Protein AF-0000000066517875 (afdb_homodimer)

Secondary structure (DSSP, 8-state):
---------------HHHHHHHHHHHHHHHHHHHHHHHHHHHHHHHHHSS------HHHHHHHHHHHHHHHHHHHHHHHHHHHHHHHHHHHTS-HHHHHHTPPPPHHHHHHHHHHHHHHHHHHHH---HHHHHHHHHHHHHHHHHHSPP--------/---------------HHHHHHHHHHHHHHHHHHHHHHHHHHHHHHHHHSS------HHHHHHHHHHHHHHHHHHHHHHHHHHHHHHHHHHHTS-HHHHHHTPPPPHHHHHHHHHHHHHHHHHHHH---HHHHHHHHHHHHHHHHHHS----------

Foldseek 3Di:
DPPPPPPPPPPPDPDVLRVLLQVLLVPVVVCCVVVVCVVVVCQVVCPPPVVRSPCPPVNVVCCVVVVVVVVVVLLVVLLVQLVVQLVVVLVPDDPVCNVVVDHDDPVVSLVSSLVSSQSSCSSVRSDDSVRCVVCSVVSSVVSVVPDPDDPPPPPPD/DPPPPPPPPPVPDPDVLRVLLQVLLVPVVPCCVVVVCVVVVCQVVCPPPVVRSPCPPVNVVCCVVVVVVVVVVLLVQLLVQLVVQLVVVLVPDPPVCNVVVDHDDPVVSLVSSLVSSQSSCSSVRSDDSVRCVVCSVVSSVVSVVVDPDDPPPPPPD

pLDDT: mean 73.37, std 23.09, range [28.03, 97.62]

Radius of gyration: 24.76 Å; Cα contacts (8 Å, |Δi|>4): 233; chains: 2; bounding box: 69×92×74 Å

Sequence (314 aa):
CPNTRNYTSVQPQPTQSAQRAEWLMKHRRHVQGRTRSIASGNAKKSNANGTSNLISKEVRQFLKLFTREVCMTFMDEGFAACAMRRERARAEQPQEVQARGVPLPADVLDSLYSQVVTQLLFQILGWTEKEASRVLQTVVRQIKRCFPPSPNLSPQMCPNTRNYTSVQPQPTQSAQRAEWLMKHRRHVQGRTRSIASGNAKKSNANGTSNLISKEVRQFLKLFTREVCMTFMDEGFAACAMRRERARAEQPQEVQARGVPLPADVLDSLYSQVVTQLLFQILGWTEKEASRVLQTVVRQIKRCFPPSPNLSPQM

Structure (mmCIF, N/CA/C/O backbone):
data_AF-0000000066517875-model_v1
#
loop_
_entity.id
_entity.type
_entity.pdbx_description
1 polymer 'Uncharacterized protein'
#
loop_
_atom_site.group_PDB
_atom_site.id
_atom_site.type_symbol
_atom_site.label_atom_id
_atom_site.label_alt_id
_atom_site.label_comp_id
_atom_site.label_asym_id
_atom_site.label_entity_id
_atom_site.label_seq_id
_atom_site.pdbx_PDB_ins_code
_atom_site.Cartn_x
_atom_site.Cartn_y
_atom_site.Cartn_z
_atom_site.occupancy
_atom_site.B_iso_or_equiv
_atom_site.auth_seq_id
_atom_site.auth_comp_id
_atom_site.auth_asym_id
_atom_site.auth_atom_id
_atom_site.pdbx_PDB_model_num
ATOM 1 N N . CYS A 1 1 ? -13.734 -13.391 50.125 1 28.03 1 CYS A N 1
ATOM 2 C CA . CYS A 1 1 ? -12.742 -13.617 49.094 1 28.03 1 CYS A CA 1
ATOM 3 C C . CYS A 1 1 ? -13.195 -13.023 47.781 1 28.03 1 CYS A C 1
ATOM 5 O O . CYS A 1 1 ? -14.25 -13.383 47.25 1 28.03 1 CYS A O 1
ATOM 7 N N . PRO A 1 2 ? -12.914 -11.695 47.5 1 32.44 2 PRO A N 1
ATOM 8 C CA . PRO A 1 2 ? -13.352 -10.93 46.344 1 32.44 2 PRO A CA 1
ATOM 9 C C . PRO A 1 2 ? -12.938 -11.578 45 1 32.44 2 PRO A C 1
ATOM 11 O O . PRO A 1 2 ? -11.891 -12.234 44.938 1 32.44 2 PRO A O 1
ATOM 14 N N . ASN A 1 3 ? -13.891 -12.211 44.281 1 33.62 3 ASN A N 1
ATOM 15 C CA . ASN A 1 3 ? -13.758 -12.742 42.906 1 33.62 3 ASN A CA 1
ATOM 16 C C . ASN A 1 3 ? -13.07 -11.742 42 1 33.62 3 ASN A C 1
ATOM 18 O O . ASN A 1 3 ? -13.625 -10.688 41.688 1 33.62 3 ASN A O 1
ATOM 22 N N . THR A 1 4 ? -11.758 -11.609 42.062 1 33.84 4 THR A N 1
ATOM 23 C CA . THR A 1 4 ? -10.938 -10.883 41.094 1 33.84 4 THR A CA 1
ATOM 24 C C . THR A 1 4 ? -11.289 -11.297 39.688 1 33.84 4 THR A C 1
ATOM 26 O O . THR A 1 4 ? -11 -12.422 39.281 1 33.84 4 THR A O 1
ATOM 29 N N . ARG A 1 5 ? -12.383 -10.766 39.156 1 35.53 5 ARG A N 1
ATOM 30 C CA . ARG A 1 5 ? -12.625 -10.844 37.719 1 35.53 5 ARG A CA 1
ATOM 31 C C . ARG A 1 5 ? -11.336 -10.625 36.938 1 35.53 5 ARG A C 1
ATOM 33 O O . ARG A 1 5 ? -10.703 -9.578 37.062 1 35.53 5 ARG A O 1
ATOM 40 N N . ASN A 1 6 ? -10.539 -11.695 36.75 1 30.31 6 ASN A N 1
ATOM 41 C CA . ASN A 1 6 ? -9.453 -11.664 35.781 1 30.31 6 ASN A CA 1
ATOM 42 C C . ASN A 1 6 ? -9.906 -11.039 34.438 1 30.31 6 ASN A C 1
ATOM 44 O O . ASN A 1 6 ? -10.727 -11.609 33.75 1 30.31 6 ASN A O 1
ATOM 48 N N . TYR A 1 7 ? -10.109 -9.719 34.438 1 31.27 7 TYR A N 1
ATOM 49 C CA . TYR A 1 7 ? -10.203 -9.055 33.125 1 31.27 7 TYR A CA 1
ATOM 50 C C . TYR A 1 7 ? -9.102 -9.539 32.188 1 31.27 7 TYR A C 1
ATOM 52 O O . TYR A 1 7 ? -7.934 -9.18 32.375 1 31.27 7 TYR A O 1
ATOM 60 N N . THR A 1 8 ? -9.109 -10.727 31.828 1 35.03 8 THR A N 1
ATOM 61 C CA . THR A 1 8 ? -8.258 -11.094 30.703 1 35.03 8 THR A CA 1
ATOM 62 C C . THR A 1 8 ? -8.266 -10 29.641 1 35.03 8 THR A C 1
ATOM 64 O O . THR A 1 8 ? -9.32 -9.672 29.078 1 35.03 8 THR A O 1
ATOM 67 N N . SER A 1 9 ? -7.426 -9 29.828 1 32.84 9 SER A N 1
ATOM 68 C CA . SER A 1 9 ? -7.141 -8 28.797 1 32.84 9 SER A CA 1
ATOM 69 C C . SER A 1 9 ? -7.113 -8.625 27.406 1 32.84 9 SER A C 1
ATOM 71 O O . SER A 1 9 ? -6.18 -9.352 27.078 1 32.84 9 SER A O 1
ATOM 73 N N . VAL A 1 10 ? -8.188 -9.008 26.969 1 34.34 10 VAL A N 1
ATOM 74 C CA . VAL A 1 10 ? -8.266 -9.32 25.547 1 34.34 10 VAL A CA 1
ATOM 75 C C . VAL A 1 10 ? -7.402 -8.344 24.75 1 34.34 10 VAL A C 1
ATOM 77 O O . VAL A 1 10 ? -7.672 -7.141 24.734 1 34.34 10 VAL A O 1
ATOM 80 N N . GLN A 1 11 ? -6.074 -8.477 24.812 1 35.72 11 GLN A N 1
ATOM 81 C CA . GLN A 1 11 ? -5.219 -7.703 23.922 1 35.72 11 GLN A CA 1
ATOM 82 C C . GLN A 1 11 ? -5.898 -7.465 22.578 1 35.72 11 GLN A C 1
ATOM 84 O O . GLN A 1 11 ? -6.422 -8.398 21.969 1 35.72 11 GLN A O 1
ATOM 89 N N . PRO A 1 12 ? -6.332 -6.379 22.281 1 38.19 12 PRO A N 1
ATOM 90 C CA . PRO A 1 12 ? -7.004 -6.129 21 1 38.19 12 PRO A CA 1
ATOM 91 C C . PRO A 1 12 ? -6.277 -6.766 19.828 1 38.19 12 PRO A C 1
ATOM 93 O O . PRO A 1 12 ? -5.043 -6.742 19.766 1 38.19 12 PRO A O 1
ATOM 96 N N . GLN A 1 13 ? -6.68 -7.809 19.344 1 41.12 13 GLN A N 1
ATOM 97 C CA . GLN A 1 13 ? -6.184 -8.445 18.125 1 41.12 13 GLN A CA 1
ATOM 98 C C . GLN A 1 13 ? -5.777 -7.398 17.094 1 41.12 13 GLN A C 1
ATOM 100 O O . GLN A 1 13 ? -6.523 -6.449 16.828 1 41.12 13 GLN A O 1
ATOM 105 N N . PRO A 1 14 ? -4.477 -7.273 16.891 1 45.97 14 PRO A N 1
ATOM 106 C CA . PRO A 1 14 ? -4.062 -6.262 15.906 1 45.97 14 PRO A CA 1
ATOM 107 C C . PRO A 1 14 ? -4.949 -6.242 14.664 1 45.97 14 PRO A C 1
ATOM 109 O O . PRO A 1 14 ? -5.441 -7.289 14.234 1 45.97 14 PRO A O 1
ATOM 112 N N . THR A 1 15 ? -5.406 -5.137 14.359 1 52.47 15 THR A N 1
ATOM 113 C CA . THR A 1 15 ? -6.211 -4.93 13.156 1 52.47 15 THR A CA 1
ATOM 114 C C . THR A 1 15 ? -5.5 -5.484 11.93 1 52.47 15 THR A C 1
ATOM 116 O O . THR A 1 15 ? -4.273 -5.641 11.93 1 52.47 15 THR A O 1
ATOM 119 N N . GLN A 1 16 ? -6.164 -6.176 11.008 1 57.97 16 GLN A N 1
ATOM 120 C CA . GLN A 1 16 ? -5.609 -6.789 9.805 1 57.97 16 GLN A CA 1
ATOM 121 C C . GLN A 1 16 ? -4.547 -5.895 9.172 1 57.97 16 GLN A C 1
ATOM 123 O O . GLN A 1 16 ? -3.52 -6.383 8.695 1 57.97 16 GLN A O 1
ATOM 128 N N . SER A 1 17 ? -4.879 -4.555 9.133 1 64.31 17 SER A N 1
ATOM 129 C CA . SER A 1 17 ? -3.855 -3.633 8.656 1 64.31 17 SER A CA 1
ATOM 130 C C . SER A 1 17 ? -2.59 -3.725 9.5 1 64.31 17 SER A C 1
ATOM 132 O O . SER A 1 17 ? -1.478 -3.678 8.969 1 64.31 17 SER A O 1
ATOM 134 N N . ALA A 1 18 ? -2.926 -4 10.727 1 68.94 18 ALA A N 1
ATOM 135 C CA . ALA A 1 18 ? -1.774 -4.109 11.617 1 68.94 18 ALA A CA 1
ATOM 136 C C . ALA A 1 18 ? -1.034 -5.426 11.398 1 68.94 18 ALA A C 1
ATOM 138 O O . ALA A 1 18 ? 0.197 -5.469 11.438 1 68.94 18 ALA A O 1
ATOM 139 N N . GLN A 1 19 ? -1.866 -6.426 11.047 1 76.69 19 GLN A N 1
ATOM 140 C CA . GLN A 1 19 ? -1.252 -7.727 10.797 1 76.69 19 GLN A CA 1
ATOM 141 C C . GLN A 1 19 ? -0.422 -7.707 9.516 1 76.69 19 GLN A C 1
ATOM 143 O O . GLN A 1 19 ? 0.7 -8.219 9.492 1 76.69 19 GLN A O 1
ATOM 148 N N . ARG A 1 20 ? -1.034 -7.098 8.492 1 80 20 ARG A N 1
ATOM 149 C CA . ARG A 1 20 ? -0.277 -6.973 7.25 1 80 20 ARG A CA 1
ATOM 150 C C . ARG A 1 20 ? 0.989 -6.152 7.461 1 80 20 ARG A C 1
ATOM 152 O O . ARG A 1 20 ? 2.061 -6.512 6.969 1 80 20 ARG A O 1
ATOM 159 N N . ALA A 1 21 ? 0.816 -5.164 8.195 1 81 21 ALA A N 1
ATOM 160 C CA . ALA A 1 21 ? 1.958 -4.285 8.422 1 81 21 ALA A CA 1
ATOM 161 C C . ALA A 1 21 ? 3.055 -5 9.211 1 81 21 ALA A C 1
ATOM 163 O O . ALA A 1 21 ? 4.242 -4.852 8.906 1 81 21 ALA A O 1
ATOM 164 N N . GLU A 1 22 ? 2.662 -5.793 10.109 1 81.69 22 GLU A N 1
ATOM 165 C CA . GLU A 1 22 ? 3.631 -6.559 10.891 1 81.69 22 GLU A CA 1
ATOM 166 C C . GLU A 1 22 ? 4.32 -7.613 10.031 1 81.69 22 GLU A C 1
ATOM 168 O O . GLU A 1 22 ? 5.527 -7.836 10.156 1 81.69 22 GLU A O 1
ATOM 173 N N . TRP A 1 23 ? 3.5 -8.242 9.312 1 84.25 23 TRP A N 1
ATOM 174 C CA . TRP A 1 23 ? 4.09 -9.203 8.383 1 84.25 23 TRP A CA 1
ATOM 175 C C . TRP A 1 23 ? 5.098 -8.523 7.465 1 84.25 23 TRP A C 1
ATOM 177 O O . TRP A 1 23 ? 6.203 -9.039 7.254 1 84.25 23 TRP A O 1
ATOM 187 N N . LEU A 1 24 ? 4.703 -7.422 6.895 1 84.12 24 LEU A N 1
ATOM 188 C CA . LEU A 1 24 ? 5.594 -6.672 6.012 1 84.12 24 LEU A CA 1
ATOM 189 C C . LEU A 1 24 ? 6.891 -6.312 6.727 1 84.12 24 LEU A C 1
ATOM 191 O O . LEU A 1 24 ? 7.977 -6.469 6.168 1 84.12 24 LEU A O 1
ATOM 195 N N . MET A 1 25 ? 6.719 -5.824 7.867 1 82.75 25 MET A N 1
ATOM 196 C CA . MET A 1 25 ? 7.891 -5.41 8.641 1 82.75 25 MET A CA 1
ATOM 197 C C . MET A 1 25 ? 8.867 -6.57 8.805 1 82.75 25 MET A C 1
ATOM 199 O O . MET A 1 25 ? 10.078 -6.387 8.672 1 82.75 25 MET A O 1
ATOM 203 N N . LYS A 1 26 ? 8.398 -7.754 8.922 1 82.56 26 LYS A N 1
ATOM 204 C CA . LYS A 1 26 ? 9.219 -8.93 9.188 1 82.56 26 LYS A CA 1
ATOM 205 C C . LYS A 1 26 ? 9.773 -9.516 7.898 1 82.56 26 LYS A C 1
ATOM 207 O O . LYS A 1 26 ? 10.859 -10.102 7.895 1 82.56 26 LYS A O 1
ATOM 212 N N . HIS A 1 27 ? 9.125 -9.305 6.754 1 80.75 27 HIS A N 1
ATOM 213 C CA . HIS A 1 27 ? 9.477 -10.078 5.57 1 80.75 27 HIS A CA 1
ATOM 214 C C . HIS A 1 27 ? 10.031 -9.188 4.465 1 80.75 27 HIS A C 1
ATOM 216 O O . HIS A 1 27 ? 10.617 -9.672 3.5 1 80.75 27 HIS A O 1
ATOM 222 N N . ARG A 1 28 ? 9.688 -7.918 4.477 1 70.38 28 ARG A N 1
ATOM 223 C CA . ARG A 1 28 ? 10.109 -7.043 3.387 1 70.38 28 ARG A CA 1
ATOM 224 C C . ARG A 1 28 ? 11.617 -7.117 3.178 1 70.38 28 ARG A C 1
ATOM 226 O O . ARG A 1 28 ? 12.102 -7.004 2.049 1 70.38 28 ARG A O 1
ATOM 233 N N . ARG A 1 29 ? 12.391 -7.145 4.242 1 61.59 29 ARG A N 1
ATOM 234 C CA . ARG A 1 29 ? 13.844 -7.074 4.141 1 61.59 29 ARG A CA 1
ATOM 235 C C . ARG A 1 29 ? 14.422 -8.398 3.656 1 61.59 29 ARG A C 1
ATOM 237 O O . ARG A 1 29 ? 15.5 -8.43 3.051 1 61.59 29 ARG A O 1
ATOM 244 N N . HIS A 1 30 ? 13.742 -9.312 3.922 1 53.34 30 HIS A N 1
ATOM 245 C CA . HIS A 1 30 ? 14.266 -10.625 3.543 1 53.34 30 HIS A CA 1
ATOM 246 C C . HIS A 1 30 ? 14.125 -10.859 2.045 1 53.34 30 HIS A C 1
ATOM 248 O O . HIS A 1 30 ? 15.008 -11.453 1.418 1 53.34 30 HIS A O 1
ATOM 254 N N . VAL A 1 31 ? 13.102 -10.422 1.582 1 48.91 31 VAL A N 1
ATOM 255 C CA . VAL A 1 31 ? 12.727 -10.695 0.197 1 48.91 31 VAL A CA 1
ATOM 256 C C . VAL A 1 31 ? 13.539 -9.805 -0.74 1 48.91 31 VAL A C 1
ATOM 258 O O . VAL A 1 31 ? 13.695 -10.117 -1.921 1 48.91 31 VAL A O 1
ATOM 261 N N . GLN A 1 32 ? 14 -8.547 -0.312 1 48.94 32 GLN A N 1
ATOM 262 C CA . GLN A 1 32 ? 14.914 -7.777 -1.151 1 48.94 32 GLN A CA 1
ATOM 263 C C . GLN A 1 32 ? 15.891 -8.688 -1.881 1 48.94 32 GLN A C 1
ATOM 265 O O . GLN A 1 32 ? 16.25 -8.43 -3.031 1 48.94 32 GLN A O 1
ATOM 270 N N . GLY A 1 33 ? 16.219 -9.672 -1.269 1 44.62 33 GLY A N 1
ATOM 271 C CA . GLY A 1 33 ? 17.156 -10.602 -1.87 1 44.62 33 GLY A CA 1
ATOM 272 C C . GLY A 1 33 ? 16.578 -11.359 -3.051 1 44.62 33 GLY A C 1
ATOM 273 O O . GLY A 1 33 ? 17.266 -11.578 -4.055 1 44.62 33 GLY A O 1
ATOM 274 N N . ARG A 1 34 ? 15.414 -11.656 -2.904 1 44 34 ARG A N 1
ATOM 275 C CA . ARG A 1 34 ? 14.875 -12.477 -3.982 1 44 34 ARG A CA 1
ATOM 276 C C . ARG A 1 34 ? 14.523 -11.625 -5.199 1 44 34 ARG A C 1
ATOM 278 O O . ARG A 1 34 ? 14.797 -12.008 -6.336 1 44 34 ARG A O 1
ATOM 285 N N . THR A 1 35 ? 13.867 -10.492 -4.895 1 44.44 35 THR A N 1
ATOM 286 C CA . THR A 1 35 ? 13.555 -9.562 -5.973 1 44.44 35 THR A CA 1
ATOM 287 C C . THR A 1 35 ? 14.836 -9.047 -6.633 1 44.44 35 THR A C 1
ATOM 289 O O . THR A 1 35 ? 14.883 -8.859 -7.848 1 44.44 35 THR A O 1
ATOM 292 N N . ARG A 1 36 ? 15.789 -8.781 -5.754 1 47.44 36 ARG A N 1
ATOM 293 C CA . ARG A 1 36 ? 17.078 -8.469 -6.355 1 47.44 36 ARG A CA 1
ATOM 294 C C . ARG A 1 36 ? 17.547 -9.586 -7.285 1 47.44 36 ARG A C 1
ATOM 296 O O . ARG A 1 36 ? 18.141 -9.32 -8.328 1 47.44 36 ARG A O 1
ATOM 303 N N . SER A 1 37 ? 17.219 -10.68 -6.801 1 43.97 37 SER A N 1
ATOM 304 C CA . SER A 1 37 ? 17.594 -11.812 -7.645 1 43.97 37 SER A CA 1
ATOM 305 C C . SER A 1 37 ? 16.781 -11.844 -8.93 1 43.97 37 SER A C 1
ATOM 307 O O . SER A 1 37 ? 17.281 -12.219 -9.984 1 43.97 37 SER A O 1
ATOM 309 N N . ILE A 1 38 ? 15.578 -11.516 -8.789 1 43.19 38 ILE A N 1
ATOM 310 C CA . ILE A 1 38 ? 14.766 -11.453 -10 1 43.19 38 ILE A CA 1
ATOM 311 C C . ILE A 1 38 ? 15.258 -10.312 -10.891 1 43.19 38 ILE A C 1
ATOM 313 O O . ILE A 1 38 ? 15.367 -10.477 -12.109 1 43.19 38 ILE A O 1
ATOM 317 N N . ALA A 1 39 ? 15.531 -9.227 -10.156 1 44.5 39 ALA A N 1
ATOM 318 C CA . ALA A 1 39 ? 16.109 -8.109 -10.898 1 44.5 39 ALA A CA 1
ATOM 319 C C . ALA A 1 39 ? 17.5 -8.469 -11.43 1 44.5 39 ALA A C 1
ATOM 321 O O . ALA A 1 39 ? 17.859 -8.094 -12.547 1 44.5 39 ALA A O 1
ATOM 322 N N . SER A 1 40 ? 18.266 -9.078 -10.523 1 45.28 40 SER A N 1
ATOM 323 C CA . SER A 1 40 ? 19.609 -9.461 -10.945 1 45.28 40 SER A CA 1
ATOM 324 C C . SER A 1 40 ? 19.562 -10.633 -11.914 1 45.28 40 SER A C 1
ATOM 326 O O . SER A 1 40 ? 20.391 -10.734 -12.82 1 45.28 40 SER A O 1
ATOM 328 N N . GLY A 1 41 ? 18.828 -11.625 -11.562 1 42.31 41 GLY A N 1
ATOM 329 C CA . GLY A 1 41 ? 18.734 -12.727 -12.508 1 42.31 41 GLY A CA 1
ATOM 330 C C . GLY A 1 41 ? 18.266 -12.289 -13.883 1 42.31 41 GLY A C 1
ATOM 331 O O . GLY A 1 41 ? 18.688 -12.844 -14.898 1 42.31 41 GLY A O 1
ATOM 332 N N . ASN A 1 42 ? 17.406 -11.359 -13.82 1 41.41 42 ASN A N 1
ATOM 333 C CA . ASN A 1 42 ? 17.078 -10.758 -15.109 1 41.41 42 ASN A CA 1
ATOM 334 C C . ASN A 1 42 ? 18.266 -9.984 -15.68 1 41.41 42 ASN A C 1
ATOM 336 O O . ASN A 1 42 ? 18.422 -9.898 -16.906 1 41.41 42 ASN A O 1
ATOM 340 N N . ALA A 1 43 ? 19 -9.523 -14.688 1 42.41 43 ALA A N 1
ATOM 341 C CA . ALA A 1 43 ? 20.219 -8.867 -15.18 1 42.41 43 ALA A CA 1
ATOM 342 C C . ALA A 1 43 ? 21.219 -9.891 -15.703 1 42.41 43 ALA A C 1
ATOM 344 O O . ALA A 1 43 ? 21.906 -9.641 -16.703 1 42.41 43 ALA A O 1
ATOM 345 N N . LYS A 1 44 ? 21.516 -10.867 -15 1 44.38 44 LYS A N 1
ATOM 346 C CA . LYS A 1 44 ? 22.562 -11.797 -15.43 1 44.38 44 LYS A CA 1
ATOM 347 C C . LYS A 1 44 ? 22.156 -12.539 -16.688 1 44.38 44 LYS A C 1
ATOM 349 O O . LYS A 1 44 ? 23 -12.906 -17.516 1 44.38 44 LYS A O 1
ATOM 354 N N . LYS A 1 45 ? 21 -12.984 -16.75 1 43.41 45 LYS A N 1
ATOM 355 C CA . LYS A 1 45 ? 20.703 -13.602 -18.047 1 43.41 45 LYS A CA 1
ATOM 356 C C . LYS A 1 45 ? 20.812 -12.578 -19.172 1 43.41 45 LYS A C 1
ATOM 358 O O . LYS A 1 45 ? 20.797 -12.945 -20.359 1 43.41 45 LYS A O 1
ATOM 363 N N . SER A 1 46 ? 20.859 -11.336 -18.688 1 38.03 46 SER A N 1
ATOM 364 C CA . SER A 1 46 ? 21.141 -10.344 -19.719 1 38.03 46 SER A CA 1
ATOM 365 C C . SER A 1 46 ? 22.594 -10.391 -20.141 1 38.03 46 SER A C 1
ATOM 367 O O . SER A 1 46 ? 22.938 -9.977 -21.25 1 38.03 46 SER A O 1
ATOM 369 N N . ASN A 1 47 ? 23.5 -10.609 -19.297 1 37.06 47 ASN A N 1
ATOM 370 C CA . ASN A 1 47 ? 24.859 -10.547 -19.828 1 37.06 47 ASN A CA 1
ATOM 371 C C . ASN A 1 47 ? 25.156 -11.711 -20.766 1 37.06 47 ASN A C 1
ATOM 373 O O . ASN A 1 47 ? 26.141 -11.688 -21.5 1 37.06 47 ASN A O 1
ATOM 377 N N . ALA A 1 48 ? 25.109 -12.992 -20.516 1 38.34 48 ALA A N 1
ATOM 378 C CA . ALA A 1 48 ? 25.641 -13.93 -21.484 1 38.34 48 ALA A CA 1
ATOM 379 C C . ALA A 1 48 ? 25.047 -13.688 -22.875 1 38.34 48 ALA A C 1
ATOM 381 O O . ALA A 1 48 ? 25.766 -13.703 -23.875 1 38.34 48 ALA A O 1
ATOM 382 N N . ASN A 1 49 ? 23.969 -14.25 -23.406 1 36.44 49 ASN A N 1
ATOM 383 C CA . ASN A 1 49 ? 23.531 -13.734 -24.688 1 36.44 49 ASN A CA 1
ATOM 384 C C . ASN A 1 49 ? 23.156 -12.258 -24.609 1 36.44 49 ASN A C 1
ATOM 386 O O . ASN A 1 49 ? 22.734 -11.781 -23.547 1 36.44 49 ASN A O 1
ATOM 390 N N . GLY A 1 50 ? 23.828 -11.234 -25.141 1 37 50 GLY A N 1
ATOM 391 C CA . GLY A 1 50 ? 23.656 -9.812 -25.391 1 37 50 GLY A CA 1
ATOM 392 C C . GLY A 1 50 ? 22.297 -9.289 -24.969 1 37 50 GLY A C 1
ATOM 393 O O . GLY A 1 50 ? 21.922 -8.164 -25.281 1 37 50 GLY A O 1
ATOM 394 N N . THR A 1 51 ? 21.234 -10.094 -25 1 36.62 51 THR A N 1
ATOM 395 C CA . THR A 1 51 ? 19.891 -9.586 -24.75 1 36.62 51 THR A CA 1
ATOM 396 C C . THR A 1 51 ? 19.781 -9.039 -23.328 1 36.62 51 THR A C 1
ATOM 398 O O . THR A 1 51 ? 19.844 -9.805 -22.359 1 36.62 51 THR A O 1
ATOM 401 N N . SER A 1 52 ? 20.688 -8.117 -22.781 1 41.28 52 SER A N 1
ATOM 402 C CA . SER A 1 52 ? 20.469 -7.238 -21.641 1 41.28 52 SER A CA 1
ATOM 403 C C . SER A 1 52 ? 19.031 -7.336 -21.141 1 41.28 52 SER A C 1
ATOM 405 O O . SER A 1 52 ? 18.078 -7.191 -21.922 1 41.28 52 SER A O 1
ATOM 407 N N . ASN A 1 53 ? 18.688 -8.266 -20.359 1 45.28 53 ASN A N 1
ATOM 408 C CA . ASN A 1 53 ? 17.375 -8.633 -19.828 1 45.28 53 ASN A CA 1
ATOM 409 C C . ASN A 1 53 ? 16.5 -7.41 -19.609 1 45.28 53 ASN A C 1
ATOM 411 O O . ASN A 1 53 ? 16.531 -6.793 -18.547 1 45.28 53 ASN A O 1
ATOM 415 N N . LEU A 1 54 ? 16.469 -6.453 -20.547 1 55.5 54 LEU A N 1
ATOM 416 C CA . LEU A 1 54 ? 15.555 -5.34 -20.766 1 55.5 54 LEU A CA 1
ATOM 417 C C . LEU A 1 54 ? 14.188 -5.625 -20.156 1 55.5 54 LEU A C 1
ATOM 419 O O . LEU A 1 54 ? 13.578 -6.66 -20.438 1 55.5 54 LEU A O 1
ATOM 423 N N . ILE A 1 55 ? 14.078 -5.125 -18.828 1 69.75 55 ILE A N 1
ATOM 424 C CA . ILE A 1 55 ? 12.703 -5.148 -18.328 1 69.75 55 ILE A CA 1
ATOM 425 C C . ILE A 1 55 ? 11.734 -5.043 -19.5 1 69.75 55 ILE A C 1
ATOM 427 O O . ILE A 1 55 ? 11.828 -4.117 -20.312 1 69.75 55 ILE A O 1
ATOM 431 N N . SER A 1 56 ? 11.141 -6.184 -19.75 1 82.31 56 SER A N 1
ATOM 432 C CA . SER A 1 56 ? 10.195 -6.199 -20.859 1 82.31 56 SER A CA 1
ATOM 433 C C . SER A 1 56 ? 9.336 -4.938 -20.875 1 82.31 56 SER A C 1
ATOM 435 O O . SER A 1 56 ? 9.242 -4.238 -19.859 1 82.31 56 SER A O 1
ATOM 437 N N . LYS A 1 57 ? 8.945 -4.562 -22 1 86.38 57 LYS A N 1
ATOM 438 C CA . LYS A 1 57 ? 8.055 -3.416 -22.156 1 86.38 57 LYS A CA 1
ATOM 439 C C . LYS A 1 57 ? 6.844 -3.539 -21.234 1 86.38 57 LYS A C 1
ATOM 441 O O . LYS A 1 57 ? 6.391 -2.545 -20.656 1 86.38 57 LYS A O 1
ATOM 446 N N . GLU A 1 58 ? 6.383 -4.785 -21.062 1 87.5 58 GLU A N 1
ATOM 447 C CA . GLU A 1 58 ? 5.207 -5.035 -20.234 1 87.5 58 GLU A CA 1
ATOM 448 C C . GLU A 1 58 ? 5.504 -4.742 -18.766 1 87.5 58 GLU A C 1
ATOM 450 O O . GLU A 1 58 ? 4.672 -4.16 -18.062 1 87.5 58 GLU A O 1
ATOM 455 N N . VAL A 1 59 ? 6.68 -5.09 -18.375 1 88.06 59 VAL A N 1
ATOM 456 C CA . VAL A 1 59 ? 7.062 -4.871 -16.984 1 88.06 59 VAL A CA 1
ATOM 457 C C . VAL A 1 59 ? 7.289 -3.383 -16.75 1 88.06 59 VAL A C 1
ATOM 459 O O . VAL A 1 59 ? 6.891 -2.852 -15.703 1 88.06 59 VAL A O 1
ATOM 462 N N . ARG A 1 60 ? 7.84 -2.732 -17.688 1 87.62 60 ARG A N 1
ATOM 463 C CA . ARG A 1 60 ? 8.047 -1.293 -17.578 1 87.62 60 ARG A CA 1
ATOM 464 C C . ARG A 1 60 ? 6.715 -0.555 -17.484 1 87.62 60 ARG A C 1
ATOM 466 O O . ARG A 1 60 ? 6.562 0.378 -16.703 1 87.62 60 ARG A O 1
ATOM 473 N N . GLN A 1 61 ? 5.793 -0.969 -18.281 1 88.81 61 GLN A N 1
ATOM 474 C CA . GLN A 1 61 ? 4.465 -0.364 -18.266 1 88.81 61 GLN A CA 1
ATOM 475 C C . GLN A 1 61 ? 3.76 -0.61 -16.938 1 88.81 61 GLN A C 1
ATOM 477 O O . GLN A 1 61 ? 3.115 0.29 -16.391 1 88.81 61 GLN A O 1
ATOM 482 N N . PHE A 1 62 ? 3.924 -1.729 -16.484 1 90.38 62 PHE A N 1
ATOM 483 C CA . PHE 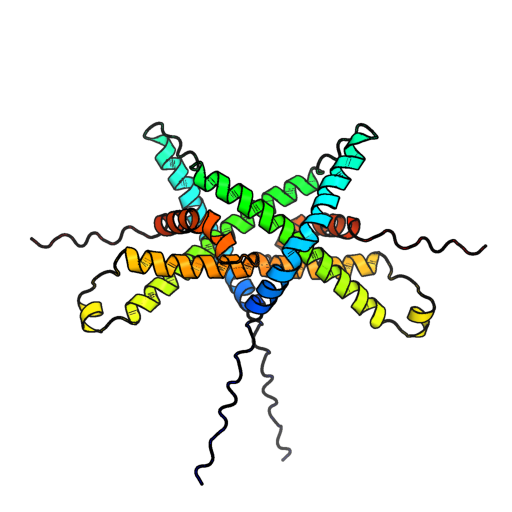A 1 62 ? 3.361 -2.037 -15.172 1 90.38 62 PHE A CA 1
ATOM 484 C C . PHE A 1 62 ? 3.967 -1.146 -14.094 1 90.38 62 PHE A C 1
ATOM 486 O O . PHE A 1 62 ? 3.244 -0.536 -13.305 1 90.38 62 PHE A O 1
ATOM 493 N N . LEU A 1 63 ? 5.262 -1.097 -14.07 1 88.44 63 LEU A N 1
ATOM 494 C CA . LEU A 1 63 ? 5.945 -0.309 -13.047 1 88.44 63 LEU A CA 1
ATOM 495 C C . LEU A 1 63 ? 5.508 1.151 -13.109 1 88.44 63 LEU A C 1
ATOM 497 O O . LEU A 1 63 ? 5.25 1.77 -12.07 1 88.44 63 LEU A O 1
ATOM 501 N N . LYS A 1 64 ? 5.383 1.667 -14.234 1 88 64 LYS A N 1
ATOM 502 C CA . LYS A 1 64 ? 4.965 3.055 -14.422 1 88 64 LYS A CA 1
ATOM 503 C C . LYS A 1 64 ? 3.555 3.279 -13.883 1 88 64 LYS A C 1
ATOM 505 O O . LYS A 1 64 ? 3.318 4.211 -13.109 1 88 64 LYS A O 1
ATOM 510 N N . LEU A 1 65 ? 2.648 2.455 -14.266 1 89.19 65 LEU A N 1
ATOM 511 C CA . LEU A 1 65 ? 1.253 2.572 -13.859 1 89.19 65 LEU A CA 1
ATOM 512 C C . LEU A 1 65 ? 1.104 2.359 -12.359 1 89.19 65 LEU A C 1
ATOM 514 O O . LEU A 1 65 ? 0.461 3.16 -11.68 1 89.19 65 LEU A O 1
ATOM 518 N N . PHE A 1 66 ? 1.713 1.325 -11.953 1 90.31 66 PHE A N 1
ATOM 519 C CA . PHE A 1 66 ? 1.603 0.923 -10.555 1 90.31 66 PHE A CA 1
ATOM 520 C C . PHE A 1 66 ? 2.188 1.989 -9.641 1 90.31 66 PHE A C 1
ATOM 522 O O . PHE A 1 66 ? 1.541 2.41 -8.672 1 90.31 66 PHE A O 1
ATOM 529 N N . THR A 1 67 ? 3.354 2.467 -9.969 1 88.69 67 THR A N 1
ATOM 530 C CA . THR A 1 67 ? 4.016 3.434 -9.102 1 88.69 67 THR A CA 1
ATOM 531 C C . THR A 1 67 ? 3.27 4.766 -9.102 1 88.69 67 THR A C 1
ATOM 533 O O . THR A 1 67 ? 3.143 5.414 -8.062 1 88.69 67 THR A O 1
ATOM 536 N N . ARG A 1 68 ? 2.811 5.125 -10.211 1 86.69 68 ARG A N 1
ATOM 537 C CA . ARG A 1 68 ? 2.016 6.348 -10.289 1 86.69 68 ARG A CA 1
ATOM 538 C C . ARG A 1 68 ? 0.774 6.246 -9.406 1 86.69 68 ARG A C 1
ATOM 540 O O . ARG A 1 68 ? 0.483 7.16 -8.625 1 86.69 68 ARG A O 1
ATOM 547 N N . GLU A 1 69 ? 0.096 5.148 -9.555 1 90.12 69 GLU A N 1
ATOM 548 C CA . GLU A 1 69 ? -1.137 4.949 -8.797 1 90.12 69 GLU A CA 1
ATOM 549 C C . GLU A 1 69 ? -0.858 4.879 -7.297 1 90.12 69 GLU A C 1
ATOM 551 O O . GLU A 1 69 ? -1.616 5.422 -6.492 1 90.12 69 GLU A O 1
ATOM 556 N N . VAL A 1 70 ? 0.212 4.23 -6.938 1 91.25 70 VAL A N 1
ATOM 557 C CA . VAL A 1 70 ? 0.523 4.07 -5.52 1 91.25 70 VAL A CA 1
ATOM 558 C C . VAL A 1 70 ? 0.881 5.43 -4.918 1 91.25 70 VAL A C 1
ATOM 560 O O . VAL A 1 70 ? 0.471 5.742 -3.797 1 91.25 70 VAL A O 1
ATOM 563 N N . CYS A 1 71 ? 1.663 6.203 -5.645 1 88.75 71 CYS A N 1
ATOM 564 C CA . CYS A 1 71 ? 2.041 7.523 -5.148 1 88.75 71 CYS A CA 1
ATOM 565 C C . CYS A 1 71 ? 0.813 8.406 -4.961 1 88.75 71 CYS A C 1
ATOM 567 O O . CYS A 1 71 ? 0.672 9.07 -3.934 1 88.75 71 CYS A O 1
ATOM 569 N N . MET A 1 72 ? -0.037 8.336 -5.895 1 87.06 72 MET A N 1
ATOM 570 C CA . MET A 1 72 ? -1.247 9.148 -5.824 1 87.06 72 MET A CA 1
ATOM 571 C C . MET A 1 72 ? -2.141 8.703 -4.672 1 87.06 72 MET A C 1
ATOM 573 O O . MET A 1 72 ? -2.637 9.531 -3.91 1 87.06 72 MET A O 1
ATOM 577 N N . THR A 1 73 ? -2.316 7.465 -4.586 1 89.5 73 THR A N 1
ATOM 578 C CA . THR A 1 73 ? -3.145 6.906 -3.523 1 89.5 73 THR A CA 1
ATOM 579 C C . THR A 1 73 ? -2.562 7.242 -2.154 1 89.5 73 THR A C 1
ATOM 581 O O . THR A 1 73 ? -3.299 7.605 -1.233 1 89.5 73 THR A O 1
ATOM 584 N N . PHE A 1 74 ? -1.281 7.117 -2.006 1 91.38 74 PHE A N 1
ATOM 585 C CA . PHE A 1 74 ? -0.605 7.41 -0.748 1 91.38 74 PHE A CA 1
ATOM 586 C C . PHE A 1 74 ? -0.829 8.859 -0.34 1 91.38 74 PHE A C 1
ATOM 588 O O . PHE A 1 74 ? -1.152 9.148 0.815 1 91.38 74 PHE A O 1
ATOM 595 N N . MET A 1 75 ? -0.648 9.727 -1.269 1 89.19 75 MET A N 1
ATOM 596 C CA . MET A 1 75 ? -0.8 11.148 -0.967 1 89.19 75 MET A CA 1
ATOM 597 C C . MET A 1 75 ? -2.25 11.484 -0.632 1 89.19 75 MET A C 1
ATOM 599 O O . MET A 1 75 ? -2.518 12.242 0.297 1 89.19 75 MET A O 1
ATOM 603 N N . ASP A 1 76 ? -3.154 10.891 -1.338 1 87.44 76 ASP A N 1
ATOM 604 C CA . ASP A 1 76 ? -4.574 11.117 -1.081 1 87.44 76 ASP A CA 1
ATOM 605 C C . ASP A 1 76 ? -4.969 10.609 0.305 1 87.44 76 ASP A C 1
ATOM 607 O O . ASP A 1 76 ? -5.68 11.297 1.042 1 87.44 76 ASP A O 1
ATOM 611 N N . GLU A 1 77 ? -4.52 9.484 0.548 1 90.62 77 GLU A N 1
ATOM 612 C CA . GLU A 1 77 ? -4.805 8.898 1.855 1 90.62 77 GLU A CA 1
ATOM 613 C C . GLU A 1 77 ? -4.16 9.711 2.975 1 90.62 77 GLU A C 1
ATOM 615 O O . GLU A 1 77 ? -4.773 9.938 4.02 1 90.62 77 GLU A O 1
ATOM 620 N N . GLY A 1 78 ? -2.885 10.039 2.732 1 91.5 78 GLY A N 1
ATOM 621 C CA . GLY A 1 78 ? -2.201 10.875 3.707 1 91.5 78 GLY A CA 1
ATOM 622 C C . GLY A 1 78 ? -2.918 12.18 3.984 1 91.5 78 GLY A C 1
ATOM 623 O O . GLY A 1 78 ? -3.086 12.57 5.141 1 91.5 78 GLY A O 1
ATOM 624 N N . PHE A 1 79 ? -3.357 12.781 2.957 1 90.31 79 PHE A N 1
ATOM 625 C CA . PHE A 1 79 ? -4.07 14.047 3.092 1 90.31 79 PHE A CA 1
ATOM 626 C C . PHE A 1 79 ? -5.367 13.852 3.871 1 90.31 79 PHE A C 1
ATOM 628 O O . PHE A 1 79 ? -5.648 14.602 4.809 1 90.31 79 PHE A O 1
ATOM 635 N N . ALA A 1 80 ? -6.133 12.953 3.488 1 89.69 80 ALA A N 1
ATOM 636 C CA . ALA A 1 80 ? -7.418 12.703 4.133 1 89.69 80 ALA A CA 1
ATOM 637 C C . ALA A 1 80 ? -7.238 12.367 5.609 1 89.69 80 ALA A C 1
ATOM 639 O O . ALA A 1 80 ? -7.973 12.867 6.461 1 89.69 80 ALA A O 1
ATOM 640 N N . ALA A 1 81 ? -6.312 11.547 5.848 1 92.19 81 ALA A N 1
ATOM 641 C CA . ALA A 1 81 ? -6.074 11.125 7.223 1 92.19 81 ALA A CA 1
ATOM 642 C C . ALA A 1 81 ? -5.598 12.297 8.078 1 92.19 81 ALA A C 1
ATOM 644 O O . ALA A 1 81 ? -6.008 12.43 9.234 1 92.19 81 ALA A O 1
ATOM 645 N N . CYS A 1 82 ? -4.68 13.039 7.531 1 94 82 CYS A N 1
ATOM 646 C CA . CYS A 1 82 ? -4.207 14.219 8.258 1 94 82 CYS A CA 1
ATOM 647 C C . CYS A 1 82 ? -5.344 15.203 8.5 1 94 82 CYS A C 1
ATOM 649 O O . CYS A 1 82 ? -5.449 15.781 9.578 1 94 82 CYS A O 1
ATOM 651 N N . ALA A 1 83 ? -6.172 15.398 7.535 1 91.31 83 ALA A N 1
ATOM 652 C CA . ALA A 1 83 ? -7.32 16.281 7.68 1 91.31 83 ALA A CA 1
ATOM 653 C C . ALA A 1 83 ? -8.25 15.805 8.789 1 91.31 83 ALA A C 1
ATOM 655 O O . ALA A 1 83 ? -8.703 16.609 9.617 1 91.31 83 ALA A O 1
ATOM 656 N N . MET A 1 84 ? -8.539 14.609 8.75 1 91.75 84 MET A N 1
ATOM 657 C CA . MET A 1 84 ? -9.406 14.031 9.773 1 91.75 84 MET A CA 1
ATOM 658 C C . MET A 1 84 ? -8.797 14.188 11.164 1 91.75 84 MET A C 1
ATOM 660 O O . MET A 1 84 ? -9.5 14.5 12.125 1 91.75 84 MET A O 1
ATOM 664 N N . ARG A 1 85 ? -7.543 13.938 11.188 1 94.06 85 ARG A N 1
ATOM 665 C CA . ARG A 1 85 ? -6.859 14.062 12.477 1 94.06 85 ARG A CA 1
ATOM 666 C C . ARG A 1 85 ? -6.879 15.5 12.969 1 94.06 85 ARG A C 1
ATOM 668 O O . ARG A 1 85 ? -7.031 15.75 14.172 1 94.06 85 ARG A O 1
ATOM 675 N N . ARG A 1 86 ? -6.629 16.375 12.102 1 92.19 86 ARG A N 1
ATOM 676 C CA . ARG A 1 86 ? -6.688 17.797 12.43 1 92.19 86 ARG A CA 1
ATOM 677 C C . ARG A 1 86 ? -8.062 18.172 12.969 1 92.19 86 ARG A C 1
ATOM 679 O O . ARG A 1 86 ? -8.164 18.859 13.984 1 92.19 86 ARG A O 1
ATOM 686 N N . GLU A 1 87 ? -9.078 17.719 12.344 1 90.31 87 GLU A N 1
ATOM 687 C CA . GLU A 1 87 ? -10.438 18.031 12.766 1 90.31 87 GLU A CA 1
ATOM 688 C C . GLU A 1 87 ? -10.75 17.406 14.125 1 90.31 87 GLU A C 1
ATOM 690 O O . GLU A 1 87 ? -11.414 18.031 14.953 1 90.31 87 GLU A O 1
ATOM 695 N N . ARG A 1 88 ? -10.328 16.266 14.281 1 92.56 88 ARG A N 1
ATOM 696 C CA . ARG A 1 88 ? -10.523 15.625 15.578 1 92.56 88 ARG A CA 1
ATOM 697 C C . ARG A 1 88 ? -9.812 16.391 16.688 1 92.56 88 ARG A C 1
ATOM 699 O O . ARG A 1 88 ? -10.352 16.547 17.781 1 92.56 88 ARG A O 1
ATOM 706 N N . ALA A 1 89 ? -8.617 16.812 16.422 1 92.44 89 ALA A N 1
ATOM 707 C CA . ALA A 1 89 ? -7.848 17.594 17.391 1 92.44 89 ALA A CA 1
ATOM 708 C C . ALA A 1 89 ? -8.555 18.906 17.734 1 92.44 89 ALA A C 1
ATOM 710 O O . ALA A 1 89 ? -8.547 19.344 18.891 1 92.44 89 ALA A O 1
ATOM 711 N N . ARG A 1 90 ? -9.148 19.5 16.766 1 90.38 90 ARG A N 1
ATOM 712 C CA . ARG A 1 90 ? -9.906 20.719 17 1 90.38 90 ARG A CA 1
ATOM 713 C C . ARG A 1 90 ? -11.125 20.469 17.875 1 90.38 90 ARG A C 1
ATOM 715 O O . ARG A 1 90 ? -11.438 21.25 18.766 1 90.38 90 ARG A O 1
ATOM 722 N N . ALA A 1 91 ? -11.789 19.406 17.578 1 90.38 91 ALA A N 1
ATOM 723 C CA . ALA A 1 91 ? -13 19.047 18.312 1 90.38 91 ALA A CA 1
ATOM 724 C C . ALA A 1 91 ? -12.695 18.719 19.766 1 90.38 91 ALA A C 1
ATOM 726 O O . ALA A 1 91 ? -13.57 18.797 20.625 1 90.38 91 ALA A O 1
ATOM 727 N N . GLU A 1 92 ? -11.469 18.297 19.969 1 90.56 92 GLU A N 1
ATOM 728 C CA . GLU A 1 92 ? -11.055 17.906 21.312 1 90.56 92 GLU A CA 1
ATOM 729 C C . GLU A 1 92 ? -10.641 19.109 22.141 1 90.56 92 GLU A C 1
ATOM 731 O O . GLU A 1 92 ? -10.445 19 23.359 1 90.56 92 GLU A O 1
ATOM 736 N N . GLN A 1 93 ? -10.57 20.281 21.5 1 89.62 93 GLN A N 1
ATOM 737 C CA . GLN A 1 93 ? -10.211 21.5 22.219 1 89.62 93 GLN A CA 1
ATOM 738 C C . GLN A 1 93 ? -11.359 21.969 23.125 1 89.62 93 GLN A C 1
ATOM 740 O O . GLN A 1 93 ? -12.523 21.656 22.859 1 89.62 93 GLN A O 1
ATOM 745 N N . PRO A 1 94 ? -10.977 22.672 24.203 1 89.38 94 PRO A N 1
ATOM 746 C CA . PRO A 1 94 ? -12.039 23.266 25.031 1 89.38 94 PRO A CA 1
ATOM 747 C C . PRO A 1 94 ? -13 24.125 24.219 1 89.38 94 PRO A C 1
ATOM 749 O O . PRO A 1 94 ? -12.602 24.75 23.234 1 89.38 94 PRO A O 1
ATOM 752 N N . GLN A 1 95 ? -14.266 24.172 24.672 1 88.5 95 GLN A N 1
ATOM 753 C CA . GLN A 1 95 ? -15.328 24.875 23.953 1 88.5 95 GLN A CA 1
ATOM 754 C C . GLN A 1 95 ? -14.977 26.344 23.766 1 88.5 95 GLN A C 1
ATOM 756 O O . GLN A 1 95 ? -15.281 26.922 22.719 1 88.5 95 GLN A O 1
ATOM 761 N N . GLU A 1 96 ? -14.359 26.906 24.703 1 88.5 96 GLU A N 1
ATOM 762 C CA . GLU A 1 96 ? -13.977 28.312 24.625 1 88.5 96 GLU A CA 1
ATOM 763 C C . GLU A 1 96 ? -13.016 28.547 23.484 1 88.5 96 GLU A C 1
ATOM 765 O O . GLU A 1 96 ? -13.125 29.562 22.766 1 88.5 96 GLU A O 1
ATOM 770 N N . VAL A 1 97 ? -12.141 27.656 23.328 1 86.44 97 VAL A N 1
ATOM 771 C CA . VAL A 1 97 ? -11.133 27.766 22.281 1 86.44 97 VAL A CA 1
ATOM 772 C C . VAL A 1 97 ? -11.781 27.547 20.906 1 86.44 97 VAL A C 1
ATOM 774 O O . VAL A 1 97 ? -11.492 28.266 19.953 1 86.44 97 VAL A O 1
ATOM 777 N N . GLN A 1 98 ? -12.656 26.578 20.891 1 85.19 98 GLN A N 1
ATOM 778 C CA . GLN A 1 98 ? -13.375 26.297 19.656 1 85.19 98 GLN A CA 1
ATOM 779 C C . GLN A 1 98 ? -14.188 27.5 19.188 1 85.19 98 GLN A C 1
ATOM 781 O O . GLN A 1 98 ? -14.195 27.828 18 1 85.19 98 GLN A O 1
ATOM 786 N N . ALA A 1 99 ? -14.797 28.125 20.172 1 84.38 99 ALA A N 1
ATOM 787 C CA . ALA A 1 99 ? -15.68 29.25 19.875 1 84.38 99 ALA A CA 1
ATOM 788 C C . ALA A 1 99 ? -14.891 30.438 19.328 1 84.38 99 ALA A C 1
ATOM 790 O O . ALA A 1 99 ? -15.383 31.172 18.469 1 84.38 99 ALA A O 1
ATOM 791 N N . ARG A 1 100 ? -13.68 30.594 19.828 1 85.44 100 ARG A N 1
ATOM 792 C CA . ARG A 1 100 ? -12.836 31.703 19.406 1 85.44 100 ARG A CA 1
ATOM 793 C C . ARG A 1 100 ? -12.219 31.438 18.031 1 85.44 100 ARG A C 1
ATOM 795 O O . ARG A 1 100 ? -11.734 32.344 17.375 1 85.44 100 ARG A O 1
ATOM 802 N N . GLY A 1 101 ? -12.25 30.125 17.625 1 80.75 101 GLY A N 1
ATOM 803 C CA . GLY A 1 101 ? -11.742 29.75 16.312 1 80.75 101 GLY A CA 1
ATOM 804 C C . GLY A 1 101 ? -10.234 29.812 16.219 1 80.75 101 GLY A C 1
ATOM 805 O O . GLY A 1 101 ? -9.688 30.172 15.164 1 80.75 101 GLY A O 1
ATOM 806 N N . VAL A 1 102 ? -9.555 29.719 17.344 1 79.31 102 VAL A N 1
ATOM 807 C CA . VAL A 1 102 ? -8.094 29.75 17.344 1 79.31 102 VAL A CA 1
ATOM 808 C C . VAL A 1 102 ? -7.543 28.531 16.609 1 79.31 102 VAL A C 1
ATOM 810 O O . VAL A 1 102 ? -7.914 27.391 16.922 1 79.31 102 VAL A O 1
ATOM 813 N N . PRO A 1 103 ? -6.805 28.812 15.688 1 84.75 103 PRO A N 1
ATOM 814 C CA . PRO A 1 103 ? -6.238 27.672 14.953 1 84.75 103 PRO A CA 1
ATOM 815 C C . PRO A 1 103 ? -5.242 26.875 15.781 1 84.75 103 PRO A C 1
ATOM 817 O O . PRO A 1 103 ? -4.629 27.406 16.703 1 84.75 103 PRO A O 1
ATOM 820 N N . LEU A 1 104 ? -5.133 25.578 15.469 1 90.25 104 LEU A N 1
ATOM 821 C CA . LEU A 1 104 ? -4.094 24.766 16.094 1 90.25 104 LEU A CA 1
ATOM 822 C C . LEU A 1 104 ? -2.705 25.266 15.703 1 90.25 104 LEU A C 1
ATOM 824 O O . LEU A 1 104 ? -2.465 25.609 14.547 1 90.25 104 LEU A O 1
ATOM 828 N N . PRO A 1 105 ? -1.828 25.391 16.719 1 90.31 105 PRO A N 1
ATOM 829 C CA . PRO A 1 105 ? -0.461 25.828 16.391 1 90.31 105 PRO A CA 1
ATOM 830 C C . PRO A 1 105 ? 0.219 24.906 15.375 1 90.31 105 PRO A C 1
ATOM 832 O O . PRO A 1 105 ? -0.077 23.719 15.312 1 90.31 105 PRO A O 1
ATOM 835 N N . ALA A 1 106 ? 1.179 25.469 14.641 1 89.81 106 ALA A N 1
ATOM 836 C CA . ALA A 1 106 ? 1.858 24.75 13.57 1 89.81 106 ALA A CA 1
ATOM 837 C C . ALA A 1 106 ? 2.631 23.562 14.117 1 89.81 106 ALA A C 1
ATOM 839 O O . ALA A 1 106 ? 2.664 22.5 13.484 1 89.81 106 ALA A O 1
ATOM 840 N N . ASP A 1 107 ? 3.258 23.781 15.242 1 91.69 107 ASP A N 1
ATOM 841 C CA . ASP A 1 107 ? 4.066 22.703 15.82 1 91.69 107 ASP A CA 1
ATOM 842 C C . ASP A 1 107 ? 3.199 21.516 16.219 1 91.69 107 ASP A C 1
ATOM 844 O O . ASP A 1 107 ? 3.623 20.359 16.078 1 91.69 107 ASP A O 1
ATOM 848 N N . VAL A 1 108 ? 1.981 21.781 16.688 1 92.81 108 VAL A N 1
ATOM 849 C CA . VAL A 1 108 ? 1.042 20.719 17.047 1 92.81 108 VAL A CA 1
ATOM 850 C C . VAL A 1 108 ? 0.578 19.984 15.789 1 92.81 108 VAL A C 1
ATOM 852 O O . VAL A 1 108 ? 0.578 18.75 15.742 1 92.81 108 VAL A O 1
ATOM 855 N N . LEU A 1 109 ? 0.253 20.703 14.805 1 93.88 109 LEU A N 1
ATOM 856 C CA . LEU A 1 109 ? -0.195 20.109 13.547 1 93.88 109 LEU A CA 1
ATOM 857 C C . LEU A 1 109 ? 0.905 19.25 12.93 1 93.88 109 LEU A C 1
ATOM 859 O O . LEU A 1 109 ? 0.64 18.156 12.438 1 93.88 109 LEU A O 1
ATOM 863 N N . ASP A 1 110 ? 2.127 19.734 12.984 1 95.19 110 ASP A N 1
ATOM 864 C CA . ASP A 1 110 ? 3.252 19 12.422 1 95.19 110 ASP A CA 1
ATOM 865 C C . ASP A 1 110 ? 3.422 17.641 13.125 1 95.19 110 ASP A C 1
ATOM 867 O O . ASP A 1 110 ? 3.691 16.641 12.477 1 95.19 110 ASP A O 1
ATOM 871 N N . SER A 1 111 ? 3.289 17.703 14.398 1 96.12 111 SER A N 1
ATOM 872 C CA . SER A 1 111 ? 3.398 16.469 15.172 1 96.12 111 SER A CA 1
ATOM 873 C C . SER A 1 111 ? 2.285 15.5 14.812 1 96.12 111 SER A C 1
ATOM 875 O O . SER A 1 111 ? 2.531 14.305 14.633 1 96.12 111 SER A O 1
ATOM 877 N N . LEU A 1 112 ? 1.074 15.977 14.688 1 96.31 112 LEU A N 1
ATOM 878 C CA . LEU A 1 112 ? -0.071 15.148 14.336 1 96.31 112 LEU A CA 1
ATOM 879 C C . LEU A 1 112 ? 0.104 14.539 12.953 1 96.31 112 LEU A C 1
ATOM 881 O O . LEU A 1 112 ? -0.105 13.336 12.766 1 96.31 112 LEU A O 1
ATOM 885 N N . TYR A 1 113 ? 0.496 15.344 12.047 1 96.94 113 TYR A N 1
ATOM 886 C CA . TYR A 1 113 ? 0.678 14.875 10.68 1 96.94 113 TYR A CA 1
ATOM 887 C C . TYR A 1 113 ? 1.796 13.844 10.602 1 96.94 113 TYR A C 1
ATOM 889 O O . TYR A 1 113 ? 1.678 12.844 9.883 1 96.94 113 TYR A O 1
ATOM 897 N N . SER A 1 114 ? 2.842 14.086 11.305 1 97.62 114 SER A N 1
ATOM 898 C CA . SER A 1 114 ? 3.955 13.141 11.336 1 97.62 114 SER A CA 1
ATOM 899 C C . SER A 1 114 ? 3.51 11.773 11.844 1 97.62 114 SER A C 1
ATOM 901 O O . SER A 1 114 ? 3.926 10.742 11.305 1 97.62 114 SER A O 1
ATOM 903 N N . GLN A 1 115 ? 2.705 11.781 12.812 1 96.62 115 GLN A N 1
ATOM 904 C CA . GLN A 1 115 ? 2.186 10.531 13.359 1 96.62 115 GLN A CA 1
ATOM 905 C C . GLN A 1 115 ? 1.331 9.797 12.328 1 96.62 115 GLN A C 1
ATOM 907 O O . GLN A 1 115 ? 1.467 8.586 12.156 1 96.62 115 GLN A O 1
ATOM 912 N N . VAL A 1 116 ? 0.507 10.5 11.727 1 96.06 116 VAL A N 1
ATOM 913 C CA . VAL A 1 116 ? -0.388 9.922 10.727 1 96.06 116 VAL A CA 1
ATOM 914 C C . VAL A 1 116 ? 0.43 9.312 9.594 1 96.06 116 VAL A C 1
ATOM 916 O O . VAL A 1 116 ? 0.198 8.164 9.203 1 96.06 116 VAL A O 1
ATOM 919 N N . VAL A 1 117 ? 1.373 10.086 9.109 1 96.38 117 VAL A N 1
ATOM 920 C CA . VAL A 1 117 ? 2.174 9.648 7.969 1 96.38 117 VAL A CA 1
ATOM 921 C C . VAL A 1 117 ? 3.016 8.438 8.359 1 96.38 117 VAL A C 1
ATOM 923 O O . VAL A 1 117 ? 3.145 7.484 7.59 1 96.38 117 VAL A O 1
ATOM 926 N N . THR A 1 118 ? 3.572 8.477 9.555 1 96.12 118 THR A N 1
ATOM 927 C CA . THR A 1 118 ? 4.348 7.344 10.047 1 96.12 118 THR A CA 1
ATOM 928 C C . THR A 1 118 ? 3.49 6.082 10.094 1 96.12 118 THR A C 1
ATOM 930 O O . THR A 1 118 ? 3.928 5.012 9.68 1 96.12 118 THR A O 1
ATOM 933 N N . GLN A 1 119 ? 2.328 6.238 10.523 1 93.94 119 GLN A N 1
ATOM 934 C CA . GLN A 1 119 ? 1.414 5.105 10.609 1 93.94 119 GLN A CA 1
ATOM 935 C C . GLN A 1 119 ? 1.064 4.574 9.227 1 93.94 119 GLN A C 1
ATOM 937 O O . GLN A 1 119 ? 0.992 3.359 9.023 1 93.94 119 GLN A O 1
ATOM 942 N N . LEU A 1 120 ? 0.807 5.445 8.367 1 93.5 120 LEU A N 1
ATOM 943 C CA . LEU A 1 120 ? 0.458 5.047 7.008 1 93.5 120 LEU A CA 1
ATOM 944 C C . LEU A 1 120 ? 1.615 4.312 6.344 1 93.5 120 LEU A C 1
ATOM 946 O O . LEU A 1 120 ? 1.411 3.283 5.695 1 93.5 120 LEU A O 1
ATOM 950 N N . LEU A 1 121 ? 2.816 4.82 6.484 1 94.5 121 LEU A N 1
ATOM 951 C CA . LEU A 1 121 ? 4 4.18 5.926 1 94.5 121 LEU A CA 1
ATOM 952 C C . LEU A 1 121 ? 4.215 2.801 6.543 1 94.5 121 LEU A C 1
ATOM 954 O O . LEU A 1 121 ? 4.645 1.869 5.859 1 94.5 121 LEU A O 1
ATOM 958 N N . PHE A 1 122 ? 3.91 2.684 7.746 1 92.38 122 PHE A N 1
ATOM 959 C CA . PHE A 1 122 ? 3.988 1.381 8.398 1 92.38 122 PHE A CA 1
ATOM 960 C C . PHE A 1 122 ? 2.973 0.416 7.797 1 92.38 122 PHE A C 1
ATOM 962 O O . PHE A 1 122 ? 3.297 -0.739 7.516 1 92.38 122 PHE A O 1
ATOM 969 N N . GLN A 1 123 ? 1.831 0.885 7.582 1 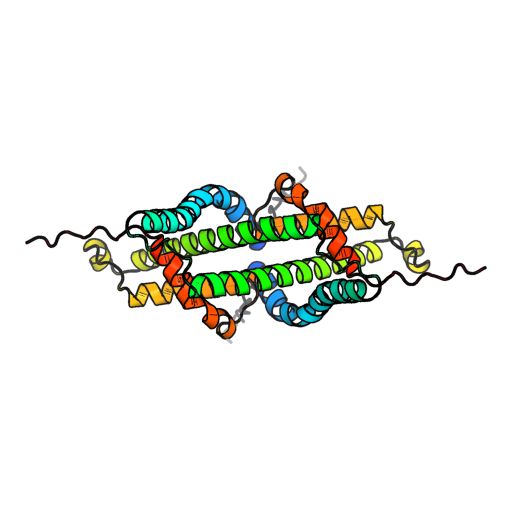89.06 123 GLN A N 1
ATOM 970 C CA . GLN A 1 123 ? 0.752 0.05 7.066 1 89.06 123 GLN A CA 1
ATOM 971 C C . GLN A 1 123 ? 1.059 -0.427 5.648 1 89.06 123 GLN A C 1
ATOM 973 O O . GLN A 1 123 ? 0.709 -1.55 5.277 1 89.06 123 GLN A O 1
ATOM 978 N N . ILE A 1 124 ? 1.669 0.426 4.902 1 89.25 124 ILE A N 1
ATOM 979 C CA . ILE A 1 124 ? 1.854 0.144 3.484 1 89.25 124 IL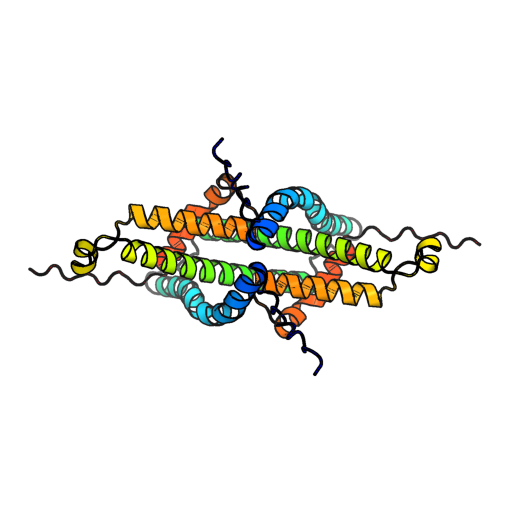E A CA 1
ATOM 980 C C . ILE A 1 124 ? 3.16 -0.617 3.275 1 89.25 124 ILE A C 1
ATOM 982 O O . ILE A 1 124 ? 3.229 -1.531 2.451 1 89.25 124 ILE A O 1
ATOM 986 N N . LEU A 1 125 ? 4.172 -0.26 4.098 1 91 125 LEU A N 1
ATOM 987 C CA . LEU A 1 125 ? 5.508 -0.755 3.783 1 91 125 LEU A CA 1
ATOM 988 C C . LEU A 1 125 ? 6.094 -1.524 4.961 1 91 125 LEU A C 1
ATOM 990 O O . LEU A 1 125 ? 7.129 -2.18 4.828 1 91 125 LEU A O 1
ATOM 994 N N . GLY A 1 126 ? 5.469 -1.426 6.121 1 90.25 126 GLY A N 1
ATOM 995 C CA . GLY A 1 126 ? 6.051 -2.016 7.316 1 90.25 126 GLY A CA 1
ATOM 996 C C . GLY A 1 126 ? 7.254 -1.25 7.832 1 90.25 126 GLY A C 1
ATOM 997 O O . GLY A 1 126 ? 8.125 -1.819 8.5 1 90.25 126 GLY A O 1
ATOM 998 N N . TRP A 1 127 ? 7.414 0.025 7.438 1 92.38 127 TRP A N 1
ATOM 999 C CA . TRP A 1 127 ? 8.555 0.835 7.859 1 92.38 127 TRP A CA 1
ATOM 1000 C C . TRP A 1 127 ? 8.484 1.134 9.352 1 92.38 127 TRP A C 1
ATOM 1002 O O . TRP A 1 127 ? 7.426 1.49 9.875 1 92.38 127 TRP A O 1
ATOM 1012 N N . THR A 1 128 ? 9.594 0.979 9.969 1 90.69 128 THR A N 1
ATOM 1013 C CA . THR A 1 128 ? 9.734 1.467 11.336 1 90.69 128 THR A CA 1
ATOM 1014 C C . THR A 1 128 ? 9.805 2.99 11.367 1 90.69 128 THR A C 1
ATOM 1016 O O . THR A 1 128 ? 9.922 3.631 10.32 1 90.69 128 THR A O 1
ATOM 1019 N N . GLU A 1 129 ? 9.766 3.537 12.562 1 93.31 129 GLU A N 1
ATOM 1020 C CA . GLU A 1 129 ? 9.875 4.984 12.711 1 93.31 129 GLU A CA 1
ATOM 1021 C C . GLU A 1 129 ? 11.203 5.496 12.164 1 93.31 129 GLU A C 1
ATOM 1023 O O . GLU A 1 129 ? 11.258 6.562 11.547 1 93.31 129 GLU A O 1
ATOM 1028 N N . LYS A 1 130 ? 12.188 4.707 12.328 1 93.06 130 LYS A N 1
ATOM 1029 C CA . LYS A 1 130 ? 13.516 5.09 11.859 1 93.06 130 LYS A CA 1
ATOM 1030 C C . LYS A 1 130 ? 13.57 5.137 10.336 1 93.06 130 LYS A C 1
ATOM 1032 O O . LYS A 1 130 ? 14.133 6.07 9.758 1 93.06 130 LYS A O 1
ATOM 1037 N N . GLU A 1 131 ? 12.992 4.203 9.758 1 91.38 131 GLU A N 1
ATOM 1038 C CA . GLU A 1 131 ? 12.961 4.168 8.297 1 91.38 131 GLU A CA 1
ATOM 1039 C C . GLU A 1 131 ? 12.102 5.293 7.738 1 91.38 131 GLU A C 1
ATOM 1041 O O . GLU A 1 131 ? 12.469 5.938 6.754 1 91.38 131 GLU A O 1
ATOM 1046 N N . ALA A 1 132 ? 10.961 5.516 8.422 1 94.56 132 ALA A N 1
ATOM 1047 C CA . ALA A 1 132 ? 10.023 6.551 7.977 1 94.56 132 ALA A CA 1
ATOM 1048 C C . ALA A 1 132 ? 10.641 7.941 8.109 1 94.56 132 ALA A C 1
ATOM 1050 O O . ALA A 1 132 ? 10.32 8.844 7.336 1 94.56 132 ALA A O 1
ATOM 1051 N N . SER A 1 133 ? 11.523 8.086 9.055 1 94.88 133 SER A N 1
ATOM 1052 C CA . SER A 1 133 ? 12.094 9.398 9.359 1 94.88 133 SER A CA 1
ATOM 1053 C C . SER A 1 133 ? 12.844 9.961 8.156 1 94.88 133 SER A C 1
ATOM 1055 O O . SER A 1 133 ? 12.969 11.18 8.008 1 94.88 133 SER A O 1
ATOM 1057 N N . ARG A 1 134 ? 13.227 9.094 7.227 1 91.31 134 ARG A N 1
ATOM 1058 C CA . ARG A 1 134 ? 14.008 9.5 6.062 1 91.31 134 ARG A CA 1
ATOM 1059 C C . ARG A 1 134 ? 13.164 10.328 5.098 1 91.31 134 ARG A C 1
ATOM 1061 O O . ARG A 1 134 ? 13.695 11.125 4.32 1 91.31 134 ARG A O 1
ATOM 1068 N N . VAL A 1 135 ? 11.883 10.156 5.207 1 94.12 135 VAL A N 1
ATOM 1069 C CA . VAL A 1 135 ? 11.055 10.805 4.191 1 94.12 135 VAL A CA 1
ATOM 1070 C C . VAL A 1 135 ? 9.961 11.633 4.867 1 94.12 135 VAL A C 1
ATOM 1072 O O . VAL A 1 135 ? 9.234 12.375 4.203 1 94.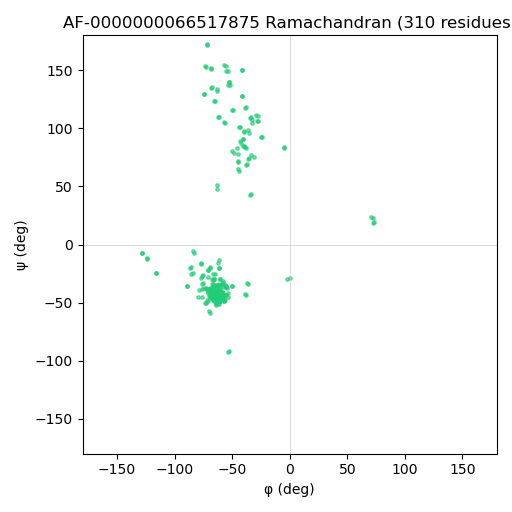12 135 VAL A O 1
ATOM 1075 N N . LEU A 1 136 ? 9.828 11.547 6.109 1 96 136 LEU A N 1
ATOM 1076 C CA . LEU A 1 136 ? 8.688 12.062 6.863 1 96 136 LEU A CA 1
ATOM 1077 C C . LEU A 1 136 ? 8.516 13.555 6.625 1 96 136 LEU A C 1
ATOM 1079 O O . LEU A 1 136 ? 7.422 14.008 6.273 1 96 136 LEU A O 1
ATOM 1083 N N . GLN A 1 137 ? 9.531 14.297 6.723 1 94.44 137 GLN A N 1
ATOM 1084 C CA . GLN A 1 137 ? 9.453 15.75 6.586 1 94.44 137 GLN A CA 1
ATOM 1085 C C . GLN A 1 137 ? 9.016 16.141 5.18 1 94.44 137 GLN A C 1
ATOM 1087 O O . GLN A 1 137 ? 8.203 17.062 5.012 1 94.44 137 GLN A O 1
ATOM 1092 N N . THR A 1 138 ? 9.555 15.5 4.273 1 93.38 138 THR A N 1
ATOM 1093 C CA . THR A 1 138 ? 9.211 15.781 2.883 1 93.38 138 THR A CA 1
ATOM 1094 C C . THR A 1 138 ? 7.727 15.516 2.631 1 93.38 138 THR A C 1
ATOM 1096 O O . THR A 1 138 ? 7.039 16.328 2.02 1 93.38 138 THR A O 1
ATOM 1099 N N . VAL A 1 139 ? 7.254 14.414 3.141 1 94.88 139 VAL A N 1
ATOM 1100 C CA . VAL A 1 139 ? 5.867 14.016 2.922 1 94.88 139 VAL A CA 1
ATOM 1101 C C . VAL A 1 139 ? 4.934 14.992 3.635 1 94.88 139 VAL A C 1
ATOM 1103 O O . VAL A 1 139 ? 3.965 15.477 3.045 1 94.88 139 VAL A O 1
ATOM 1106 N N . VAL A 1 140 ? 5.23 15.281 4.844 1 95.19 140 VAL A N 1
ATOM 1107 C CA . VAL A 1 140 ? 4.391 16.172 5.625 1 95.19 140 VAL A CA 1
ATOM 1108 C C . VAL A 1 140 ? 4.332 17.547 4.949 1 95.19 140 VAL A C 1
ATOM 1110 O O . VAL A 1 140 ? 3.264 18.156 4.867 1 95.19 140 VAL A O 1
ATOM 1113 N N . ARG A 1 141 ? 5.445 18.016 4.418 1 92.19 141 ARG A N 1
ATOM 1114 C CA . ARG A 1 141 ? 5.48 19.297 3.707 1 92.19 141 ARG A CA 1
ATOM 1115 C C . ARG A 1 141 ? 4.57 19.266 2.482 1 92.19 141 ARG A C 1
ATOM 1117 O O . ARG A 1 141 ? 3.842 20.219 2.219 1 92.19 141 ARG A O 1
ATOM 1124 N N . GLN A 1 142 ? 4.609 18.188 1.824 1 88.69 142 GLN A N 1
ATOM 1125 C CA . GLN A 1 142 ? 3.773 18.062 0.635 1 88.69 142 GLN A CA 1
ATOM 1126 C C . GLN A 1 142 ? 2.293 18.031 1.003 1 88.69 142 GLN A C 1
ATOM 1128 O O . GLN A 1 142 ? 1.468 18.641 0.314 1 88.69 142 GLN A O 1
ATOM 1133 N N . ILE A 1 143 ? 2 17.359 2.029 1 89.75 143 ILE A N 1
ATOM 1134 C CA . ILE A 1 143 ? 0.616 17.25 2.479 1 89.75 143 ILE A CA 1
ATOM 1135 C C . ILE A 1 143 ? 0.116 18.625 2.912 1 89.75 143 ILE A C 1
ATOM 1137 O O . ILE A 1 143 ? -0.999 19.031 2.566 1 89.75 143 ILE A O 1
ATOM 1141 N N . LYS A 1 144 ? 0.912 19.312 3.629 1 88.94 144 LYS A N 1
ATOM 1142 C CA . LYS A 1 144 ? 0.533 20.641 4.121 1 88.94 144 LYS A CA 1
ATOM 1143 C C . LYS A 1 144 ? 0.247 21.594 2.967 1 88.94 144 LYS A C 1
ATOM 1145 O O . LYS A 1 144 ? -0.609 22.469 3.078 1 88.94 144 LYS A O 1
ATOM 1150 N N . ARG A 1 145 ? 0.91 21.359 1.899 1 83.75 145 ARG A N 1
ATOM 1151 C CA . ARG A 1 145 ? 0.728 22.219 0.731 1 83.75 145 ARG A CA 1
ATOM 1152 C C . ARG A 1 145 ? -0.657 22.031 0.122 1 83.75 145 ARG A C 1
ATOM 1154 O O . ARG A 1 145 ? -1.137 22.891 -0.625 1 83.75 145 ARG A O 1
ATOM 1161 N N . CYS A 1 146 ? -1.226 20.984 0.441 1 78.62 146 CYS A N 1
ATOM 1162 C CA . CYS A 1 146 ? -2.525 20.656 -0.137 1 78.62 146 CYS A CA 1
ATOM 1163 C C . CYS A 1 146 ? -3.654 21.281 0.68 1 78.62 146 CYS A C 1
ATOM 1165 O O . CYS A 1 146 ? -4.797 21.344 0.222 1 78.62 146 CYS A O 1
ATOM 1167 N N . PHE A 1 147 ? -3.373 21.625 1.91 1 79.88 147 PHE A N 1
ATOM 1168 C CA . PHE A 1 147 ? -4.391 22.266 2.74 1 79.88 147 PHE A CA 1
ATOM 1169 C C . PHE A 1 147 ? -4.605 23.719 2.32 1 79.88 147 PHE A C 1
ATOM 1171 O O . PHE A 1 147 ? -3.646 24.422 2.004 1 79.88 147 PHE A O 1
ATOM 1178 N N . PRO A 1 148 ? -5.973 24.078 2.098 1 66.94 148 PRO A N 1
ATOM 1179 C CA . PRO A 1 148 ? -6.242 25.484 1.78 1 66.94 148 PRO A CA 1
ATOM 1180 C C . PRO A 1 148 ? -5.641 26.438 2.803 1 66.94 148 PRO A C 1
ATOM 1182 O O . PRO A 1 148 ? -5.457 26.078 3.967 1 66.94 148 PRO A O 1
ATOM 1185 N N . PRO A 1 149 ? -5.051 27.625 2.26 1 58.75 149 PRO A N 1
ATOM 1186 C CA . PRO A 1 149 ? -4.547 28.625 3.203 1 58.75 149 PRO A CA 1
ATOM 1187 C C . PRO A 1 149 ? -5.562 28.984 4.281 1 58.75 149 PRO A C 1
ATOM 1189 O O . PRO A 1 149 ? -6.77 28.953 4.035 1 58.75 149 PRO A O 1
ATOM 1192 N N . SER A 1 150 ? -5.254 28.688 5.547 1 51.66 150 SER A N 1
ATOM 1193 C CA . SER A 1 150 ? -6.145 29.141 6.605 1 51.66 150 SER A CA 1
ATOM 1194 C C . SER A 1 150 ? -6.688 30.531 6.305 1 51.66 150 SER A C 1
ATOM 1196 O O . SER A 1 150 ? -5.965 31.391 5.793 1 51.66 150 SER A O 1
ATOM 1198 N N . PRO A 1 151 ? -7.969 30.672 6.164 1 45.47 151 PRO A N 1
ATOM 1199 C CA . PRO A 1 151 ? -8.477 32.031 5.961 1 45.47 151 PRO A CA 1
ATOM 1200 C C . PRO A 1 151 ? -7.703 33.062 6.77 1 45.47 151 PRO A C 1
ATOM 1202 O O . PRO A 1 151 ? -7.375 32.844 7.938 1 45.47 151 PRO A O 1
ATOM 1205 N N . ASN A 1 152 ? -6.789 33.75 6.254 1 40.78 152 ASN A N 1
ATOM 1206 C CA . ASN A 1 152 ? -6.289 34.938 6.934 1 40.78 152 ASN A CA 1
ATOM 1207 C C . ASN A 1 152 ? -7.391 35.656 7.715 1 40.78 152 ASN A C 1
ATOM 1209 O O . ASN A 1 152 ? -8.359 36.125 7.129 1 40.78 152 ASN A O 1
ATOM 1213 N N . LEU A 1 153 ? -7.816 35.219 8.859 1 39.84 153 LEU A N 1
ATOM 1214 C CA . LEU A 1 153 ? -8.594 36.125 9.68 1 39.84 153 LEU A CA 1
ATOM 1215 C C . LEU A 1 153 ? -8.008 37.531 9.633 1 39.84 153 LEU A C 1
ATOM 1217 O O . LEU A 1 153 ? -6.809 37.719 9.859 1 39.84 153 LEU A O 1
ATOM 1221 N N . SER A 1 154 ? -8.492 38.344 8.688 1 36.44 154 SER A N 1
ATOM 1222 C CA . SER A 1 154 ? -8.203 39.781 8.734 1 36.44 154 SER A CA 1
ATOM 1223 C C . SER A 1 154 ? -8.008 40.25 10.172 1 36.44 154 SER A C 1
ATOM 1225 O O . SER A 1 154 ? -8.812 39.938 11.055 1 36.44 154 SER A O 1
ATOM 1227 N N . PRO A 1 155 ? -6.789 40.625 10.508 1 37.97 155 PRO A N 1
ATOM 1228 C CA . PRO A 1 155 ? -6.707 41.344 11.773 1 37.97 155 PRO A CA 1
ATOM 1229 C C . PRO A 1 155 ? -7.82 42.375 11.93 1 37.97 155 PRO A C 1
ATOM 1231 O O . PRO A 1 155 ? -8.07 43.156 11.008 1 37.97 155 PRO A O 1
ATOM 1234 N N . GLN A 1 156 ? -8.984 42.062 12.469 1 32.06 156 GLN A N 1
ATOM 1235 C CA . GLN A 1 156 ? -9.773 43.188 12.883 1 32.06 156 GLN A CA 1
ATOM 1236 C C . GLN A 1 156 ? -8.898 44.281 13.516 1 32.06 156 GLN A C 1
ATOM 1238 O O . GLN A 1 156 ? -8.242 44.031 14.531 1 32.06 156 GLN A O 1
ATOM 1243 N N . MET A 1 157 ? -8.5 45.312 12.734 1 29.59 157 MET A N 1
ATOM 1244 C CA . MET A 1 157 ? -8.242 46.594 13.383 1 29.59 157 MET A CA 1
ATOM 1245 C C . MET A 1 157 ? -9.484 47.094 14.125 1 29.59 157 MET A C 1
ATOM 1247 O O . MET A 1 157 ? -10.602 46.969 13.625 1 29.59 157 MET A O 1
ATOM 1251 N N . CYS B 1 1 ? -43.906 -25.922 16.25 1 28.05 1 CYS B N 1
ATOM 1252 C CA . CYS B 1 1 ? -43.469 -24.703 15.586 1 28.05 1 CYS B CA 1
ATOM 1253 C C . CYS B 1 1 ? -41.969 -24.531 15.734 1 28.05 1 CYS B C 1
ATOM 1255 O O . CYS B 1 1 ? -41.438 -24.453 16.859 1 28.05 1 CYS B O 1
ATOM 1257 N N . PRO B 1 2 ? -41.125 -25.125 14.82 1 33.94 2 PRO B N 1
ATOM 1258 C CA . PRO B 1 2 ? -39.656 -25.188 14.859 1 33.94 2 PRO B CA 1
ATOM 1259 C C . PRO B 1 2 ? -39.031 -23.797 14.93 1 33.94 2 PRO B C 1
ATOM 1261 O O . PRO B 1 2 ? -39.594 -22.828 14.414 1 33.94 2 PRO B O 1
ATOM 1264 N N . ASN B 1 3 ? -38.5 -23.375 16.125 1 33.22 3 ASN B N 1
ATOM 1265 C CA . ASN B 1 3 ? -37.719 -22.172 16.359 1 33.22 3 ASN B CA 1
ATOM 1266 C C . ASN B 1 3 ? -36.656 -21.984 15.305 1 33.22 3 ASN B C 1
ATOM 1268 O O . ASN B 1 3 ? -35.719 -22.797 15.195 1 33.22 3 ASN B O 1
ATOM 1272 N N . THR B 1 4 ? -37 -21.422 14.172 1 34.94 4 THR B N 1
ATOM 1273 C CA . THR B 1 4 ? -36.062 -20.969 13.141 1 34.94 4 THR B CA 1
ATOM 1274 C C . THR B 1 4 ? -34.969 -20.094 13.742 1 34.94 4 THR B C 1
ATOM 1276 O O . THR B 1 4 ? -35.219 -18.984 14.211 1 34.94 4 THR B O 1
ATOM 1279 N N . ARG B 1 5 ? -33.969 -20.734 14.336 1 36.03 5 ARG B N 1
ATOM 1280 C CA . ARG B 1 5 ? -32.75 -20.016 14.664 1 36.03 5 ARG B CA 1
ATOM 1281 C C . ARG B 1 5 ? -32.344 -19.062 13.539 1 36.03 5 ARG B C 1
ATOM 1283 O O . ARG B 1 5 ? -32.156 -19.484 12.398 1 36.03 5 ARG B O 1
ATOM 1290 N N . ASN B 1 6 ? -32.938 -17.844 13.555 1 30.59 6 ASN B N 1
ATOM 1291 C CA . ASN B 1 6 ? -32.406 -16.75 12.719 1 30.59 6 ASN B CA 1
ATOM 1292 C C . ASN B 1 6 ? -30.906 -16.641 12.789 1 30.59 6 ASN B C 1
ATOM 1294 O O . ASN B 1 6 ? -30.344 -16.297 13.836 1 30.59 6 ASN B O 1
ATOM 1298 N N . TYR B 1 7 ? -30.172 -17.609 12.188 1 32.09 7 TYR B N 1
ATOM 1299 C CA . TYR B 1 7 ? -28.75 -17.359 11.945 1 32.09 7 TYR B CA 1
ATOM 1300 C C . TYR B 1 7 ? -28.531 -15.953 11.391 1 32.09 7 TYR B C 1
ATOM 1302 O O . TYR B 1 7 ? -28.828 -15.688 10.227 1 32.09 7 TYR B O 1
ATOM 1310 N N . THR B 1 8 ? -28.828 -14.984 12.102 1 35.28 8 THR B N 1
ATOM 1311 C CA . THR B 1 8 ? -28.312 -13.68 11.703 1 35.28 8 THR B CA 1
ATOM 1312 C C . THR B 1 8 ? -26.891 -13.797 11.156 1 35.28 8 THR B C 1
ATOM 1314 O O . THR B 1 8 ? -25.984 -14.234 11.867 1 35.28 8 THR B O 1
ATOM 1317 N N . SER B 1 9 ? -26.797 -14.141 9.883 1 33.62 9 SER B N 1
ATOM 1318 C CA . SER B 1 9 ? -25.547 -14.086 9.141 1 33.62 9 SER B CA 1
ATOM 1319 C C . SER B 1 9 ? -24.719 -12.867 9.547 1 33.62 9 SER B C 1
ATOM 1321 O O . SER B 1 9 ? -25.109 -11.727 9.258 1 33.62 9 SER B O 1
ATOM 1323 N N . VAL B 1 10 ? -24.25 -12.859 10.68 1 34.84 10 VAL B N 1
ATOM 1324 C CA . VAL B 1 10 ? -23.219 -11.875 10.984 1 34.84 10 VAL B CA 1
ATOM 1325 C C . VAL B 1 10 ? -22.328 -11.656 9.758 1 34.84 10 VAL B C 1
ATOM 1327 O O . VAL B 1 10 ? -21.641 -12.578 9.305 1 34.84 10 VAL B O 1
ATOM 1330 N N . GLN B 1 11 ? -22.844 -10.938 8.734 1 36.34 11 GLN B N 1
ATOM 1331 C CA . GLN B 1 11 ? -21.969 -10.531 7.637 1 36.34 11 GLN B CA 1
ATOM 1332 C C . GLN B 1 11 ? -20.547 -10.266 8.125 1 36.34 11 GLN B C 1
ATOM 1334 O O . GLN B 1 11 ? -20.344 -9.555 9.117 1 36.34 11 GLN B O 1
ATOM 1339 N N . PRO B 1 12 ? -19.641 -11.039 7.926 1 38.56 12 PRO B N 1
ATOM 1340 C CA . PRO B 1 12 ? -18.281 -10.797 8.406 1 38.56 12 PRO B CA 1
ATOM 1341 C C . PRO B 1 12 ? -17.828 -9.352 8.195 1 38.56 12 PRO B C 1
ATOM 1343 O O . PRO B 1 12 ? -18.109 -8.758 7.152 1 38.56 12 PRO B O 1
ATOM 1346 N N . GLN B 1 13 ? -17.844 -8.57 9.125 1 42.22 13 GLN B N 1
ATOM 1347 C CA . GLN B 1 13 ? -17.297 -7.223 9.109 1 42.22 13 GLN B CA 1
ATOM 1348 C C . GLN B 1 13 ? -16.047 -7.152 8.227 1 42.22 13 GLN B C 1
ATOM 1350 O O . GLN B 1 13 ? -15.172 -8.016 8.32 1 42.22 13 GLN B O 1
ATOM 1355 N N . PRO B 1 14 ? -16.188 -6.477 7.098 1 46.25 14 PRO B N 1
ATOM 1356 C CA . PRO B 1 14 ? -15.008 -6.418 6.234 1 46.25 14 PRO B CA 1
ATOM 1357 C C . PRO B 1 14 ? -13.711 -6.188 7.012 1 46.25 14 PRO B C 1
ATOM 1359 O O . PRO B 1 14 ? -13.719 -5.48 8.023 1 46.25 14 PRO B O 1
ATOM 1362 N N . THR B 1 15 ? -12.797 -6.988 6.797 1 53.31 15 THR B N 1
ATOM 1363 C CA . THR B 1 15 ? -11.477 -6.867 7.398 1 53.31 15 THR B CA 1
ATOM 1364 C C . THR B 1 15 ? -10.883 -5.48 7.137 1 53.31 15 THR B C 1
ATOM 1366 O O . THR B 1 15 ? -11.289 -4.797 6.199 1 53.31 15 THR B O 1
ATOM 1369 N N . GLN B 1 16 ? -10.25 -4.816 8.109 1 57.88 16 GLN B N 1
ATOM 1370 C CA . GLN B 1 16 ? -9.656 -3.484 8.008 1 57.88 16 GLN B CA 1
ATOM 1371 C C . GLN B 1 16 ? -8.992 -3.275 6.656 1 57.88 16 GLN B C 1
ATOM 1373 O O . GLN B 1 16 ? -9.094 -2.195 6.07 1 57.88 16 GLN B O 1
ATOM 1378 N N . SER B 1 17 ? -8.25 -4.344 6.207 1 64.56 17 SER B N 1
ATOM 1379 C CA . SER B 1 17 ? -7.695 -4.246 4.859 1 64.56 17 SER B CA 1
ATOM 1380 C C . SER B 1 17 ? -8.789 -4.039 3.824 1 64.56 17 SER B C 1
ATOM 1382 O O . SER B 1 17 ? -8.625 -3.268 2.877 1 64.56 17 SER B O 1
ATOM 1384 N N . ALA B 1 18 ? -9.867 -4.641 4.254 1 69.88 18 ALA B N 1
ATOM 1385 C CA . ALA B 1 18 ? -10.984 -4.496 3.324 1 69.88 18 ALA B CA 1
ATOM 1386 C C . ALA B 1 18 ? -11.594 -3.102 3.418 1 69.88 18 ALA B C 1
ATOM 1388 O O . ALA B 1 18 ? -11.984 -2.518 2.404 1 69.88 18 ALA B O 1
ATOM 1389 N N . GLN B 1 19 ? -11.555 -2.602 4.676 1 76.81 19 GLN B N 1
ATOM 1390 C CA . GLN B 1 19 ? -12.102 -1.263 4.863 1 76.81 19 GLN B CA 1
ATOM 1391 C C . GLN B 1 19 ? -11.234 -0.21 4.184 1 76.81 19 GLN B 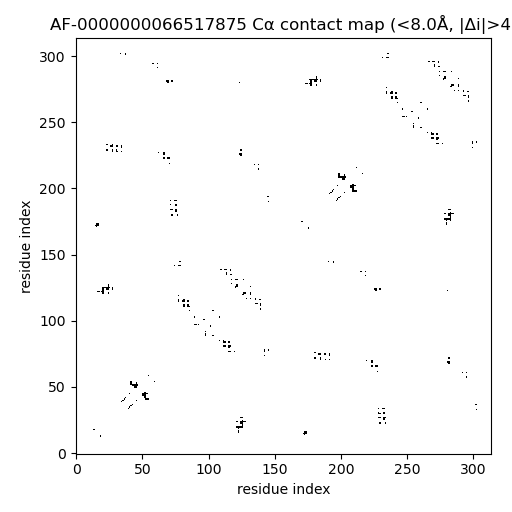C 1
ATOM 1393 O O . GLN B 1 19 ? -11.75 0.691 3.518 1 76.81 19 GLN B O 1
ATOM 1398 N N . ARG B 1 20 ? -9.922 -0.382 4.391 1 80.38 20 ARG B N 1
ATOM 1399 C CA . ARG B 1 20 ? -9.023 0.542 3.709 1 80.38 20 ARG B CA 1
ATOM 1400 C C . ARG B 1 20 ? -9.172 0.433 2.195 1 80.38 20 ARG B C 1
ATOM 1402 O O . ARG B 1 20 ? -9.211 1.447 1.496 1 80.38 20 ARG B O 1
ATOM 1409 N N . ALA B 1 21 ? -9.305 -0.722 1.809 1 81.25 21 ALA B N 1
ATOM 1410 C CA . ALA B 1 21 ? -9.406 -0.938 0.368 1 81.25 21 ALA B CA 1
ATOM 1411 C C . ALA B 1 21 ? -10.695 -0.338 -0.187 1 81.25 21 ALA B C 1
ATOM 1413 O O . ALA B 1 21 ? -10.695 0.253 -1.269 1 81.25 21 ALA B O 1
ATOM 1414 N N . GLU B 1 22 ? -11.719 -0.425 0.549 1 81.69 22 GLU B N 1
ATOM 1415 C CA . GLU B 1 22 ? -12.984 0.163 0.127 1 81.69 22 GLU B CA 1
ATOM 1416 C C . GLU B 1 22 ? -12.914 1.688 0.123 1 81.69 22 GLU B C 1
ATOM 1418 O O . GLU B 1 22 ? -13.445 2.336 -0.781 1 81.69 22 GLU B O 1
ATOM 1423 N N . TRP B 1 23 ? -12.359 2.133 1.172 1 84.69 23 TRP B N 1
ATOM 1424 C CA . TRP B 1 23 ? -12.164 3.578 1.199 1 84.69 23 TRP B CA 1
ATOM 1425 C C . TRP B 1 23 ? -11.352 4.039 -0.005 1 84.69 23 TRP B C 1
ATOM 1427 O O . TRP B 1 23 ? -11.695 5.023 -0.661 1 84.69 23 TRP B O 1
ATOM 1437 N N . LEU B 1 24 ? -10.273 3.363 -0.262 1 84.31 24 LEU B N 1
ATOM 1438 C CA . LEU B 1 24 ? -9.422 3.699 -1.399 1 84.31 24 LEU B CA 1
ATOM 1439 C C . LEU B 1 24 ? -10.219 3.668 -2.699 1 84.31 24 LEU B C 1
ATOM 1441 O O . LEU B 1 24 ? -10.102 4.574 -3.525 1 84.31 24 LEU B O 1
ATOM 1445 N N . MET B 1 25 ? -10.914 2.633 -2.82 1 83.06 25 MET B N 1
ATOM 1446 C CA . MET B 1 25 ? -11.695 2.475 -4.039 1 83.06 25 MET B CA 1
ATOM 1447 C C . MET B 1 25 ? -12.625 3.664 -4.246 1 83.06 25 MET B C 1
ATOM 1449 O O . MET B 1 25 ? -12.766 4.164 -5.367 1 83.06 25 MET B O 1
ATOM 1453 N N . LYS B 1 26 ? -13.156 4.219 -3.219 1 82.81 26 LYS B N 1
ATOM 1454 C CA . LYS B 1 26 ? -14.141 5.297 -3.283 1 82.81 26 LYS B CA 1
ATOM 1455 C C . LYS B 1 26 ? -13.461 6.656 -3.434 1 82.81 26 LYS B C 1
ATOM 1457 O O . LYS B 1 26 ? -14.016 7.574 -4.035 1 82.81 26 LYS B O 1
ATOM 1462 N N . HIS B 1 27 ? -12.211 6.797 -3.002 1 80.88 27 HIS B N 1
ATOM 1463 C CA . HIS B 1 27 ? -11.641 8.133 -2.881 1 80.88 27 HIS B CA 1
ATOM 1464 C C . HIS B 1 27 ? -10.469 8.32 -3.836 1 80.88 27 HIS B C 1
ATOM 1466 O O . HIS B 1 27 ? -10.023 9.445 -4.074 1 80.88 27 HIS B O 1
ATOM 1472 N N . ARG B 1 28 ? -9.82 7.223 -4.238 1 69.81 28 ARG B N 1
ATOM 1473 C CA . ARG B 1 28 ? -8.648 7.363 -5.09 1 69.81 28 ARG B CA 1
ATOM 1474 C C . ARG B 1 28 ? -8.961 8.195 -6.328 1 69.81 28 ARG B C 1
ATOM 1476 O O . ARG B 1 28 ? -8.117 8.953 -6.809 1 69.81 28 ARG B O 1
ATOM 1483 N N . ARG B 1 29 ? -10.086 7.938 -6.98 1 60.53 29 ARG B N 1
ATOM 1484 C CA . ARG B 1 29 ? -10.406 8.578 -8.258 1 60.53 29 ARG B CA 1
ATOM 1485 C C . ARG B 1 29 ? -10.727 10.055 -8.062 1 60.53 29 ARG B C 1
ATOM 1487 O O . ARG B 1 29 ? -10.5 10.867 -8.961 1 60.53 29 ARG B O 1
ATOM 1494 N N . HIS B 1 30 ? -11.164 10.297 -7.012 1 52.22 30 HIS B N 1
ATOM 1495 C CA . HIS B 1 30 ? -11.594 11.672 -6.789 1 52.22 30 HIS B CA 1
ATOM 1496 C C . HIS B 1 30 ? -10.398 12.578 -6.496 1 52.22 30 HIS B C 1
ATOM 1498 O O . HIS B 1 30 ? -10.375 13.734 -6.934 1 52.22 30 HIS B O 1
ATOM 1504 N N . VAL B 1 31 ? -9.555 12.078 -5.797 1 48.09 31 VAL B N 1
ATOM 1505 C CA . VAL B 1 31 ? -8.422 12.844 -5.301 1 48.09 31 VAL B CA 1
ATOM 1506 C C . VAL B 1 31 ? -7.398 13.039 -6.418 1 48.09 31 VAL B C 1
ATOM 1508 O O . VAL B 1 31 ? -6.551 13.93 -6.344 1 48.09 31 VAL B O 1
ATOM 1511 N N . GLN B 1 32 ? -7.289 12.133 -7.469 1 48.34 32 GLN B N 1
ATOM 1512 C CA . GLN B 1 32 ? -6.441 12.391 -8.625 1 48.34 32 GLN B CA 1
ATOM 1513 C C . GLN B 1 32 ? -6.465 13.867 -9.008 1 48.34 32 GLN B C 1
ATOM 1515 O O . GLN B 1 32 ? -5.449 14.414 -9.445 1 48.34 32 GLN B O 1
ATOM 1520 N N . GLY B 1 33 ? -7.504 14.398 -8.797 1 43.84 33 GLY B N 1
ATOM 1521 C CA . GLY B 1 33 ? -7.633 15.805 -9.133 1 43.84 33 GLY B CA 1
ATOM 1522 C C . GLY B 1 33 ? -6.812 16.703 -8.234 1 43.84 33 GLY B C 1
ATOM 1523 O O . GLY B 1 33 ? -6.219 17.688 -8.703 1 43.84 33 GLY B O 1
ATOM 1524 N N . ARG B 1 34 ? -6.801 16.375 -7.062 1 43.69 34 ARG B N 1
ATOM 1525 C CA . ARG B 1 34 ? -6.102 17.281 -6.168 1 43.69 34 ARG B CA 1
ATOM 1526 C C . ARG B 1 34 ? -4.59 17.125 -6.301 1 43.69 34 ARG B C 1
ATOM 1528 O O . ARG B 1 34 ? -3.857 18.125 -6.332 1 43.69 34 ARG B O 1
ATOM 1535 N N . THR B 1 35 ? -4.164 15.852 -6.332 1 43.88 35 THR B N 1
ATOM 1536 C CA . THR B 1 35 ? -2.746 15.586 -6.543 1 43.88 35 THR B CA 1
ATOM 1537 C C . THR B 1 35 ? -2.295 16.109 -7.906 1 43.88 35 THR B C 1
ATOM 1539 O O . THR B 1 35 ? -1.176 16.609 -8.047 1 43.88 35 THR B O 1
ATOM 1542 N N . ARG B 1 36 ? -3.193 15.883 -8.836 1 46.66 36 ARG B N 1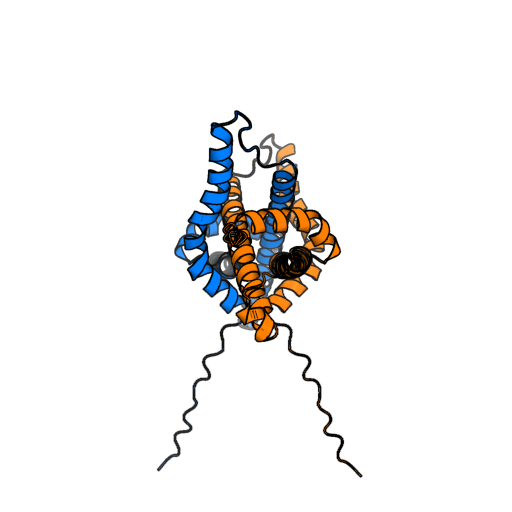
ATOM 1543 C CA . ARG B 1 36 ? -2.875 16.547 -10.102 1 46.66 36 ARG B CA 1
ATOM 1544 C C . ARG B 1 36 ? -2.668 18.031 -9.906 1 46.66 36 ARG B C 1
ATOM 1546 O O . ARG B 1 36 ? -1.814 18.641 -10.555 1 46.66 36 ARG B O 1
ATOM 1553 N N . SER B 1 37 ? -3.469 18.453 -9.062 1 43.19 37 SER B N 1
ATOM 1554 C CA . SER B 1 37 ? -3.33 19.891 -8.797 1 43.19 37 SER B CA 1
ATOM 1555 C C . SER B 1 37 ? -2.02 20.188 -8.078 1 43.19 37 SER B C 1
ATOM 1557 O O . SER B 1 37 ? -1.412 21.234 -8.305 1 43.19 37 SER B O 1
ATOM 1559 N N . ILE B 1 38 ? -1.684 19.344 -7.219 1 42.69 38 ILE B N 1
ATOM 1560 C CA . ILE B 1 38 ? -0.393 19.562 -6.57 1 42.69 38 ILE B CA 1
ATOM 1561 C C . ILE B 1 38 ? 0.729 19.406 -7.598 1 42.69 38 ILE B C 1
ATOM 1563 O O . ILE B 1 38 ? 1.677 20.203 -7.605 1 42.69 38 ILE B O 1
ATOM 1567 N N . ALA B 1 39 ? 0.502 18.375 -8.375 1 43.69 39 ALA B N 1
ATOM 1568 C CA . ALA B 1 39 ? 1.454 18.203 -9.469 1 43.69 39 ALA B CA 1
ATOM 1569 C C . ALA B 1 39 ? 1.357 19.375 -10.461 1 43.69 39 ALA B C 1
ATOM 1571 O O . ALA B 1 39 ? 2.375 19.859 -10.961 1 43.69 39 ALA B O 1
ATOM 1572 N N . SER B 1 40 ? 0.105 19.672 -10.766 1 44.31 40 SER B N 1
ATOM 1573 C CA . SER B 1 40 ? -0.074 20.797 -11.695 1 44.31 40 SER B CA 1
ATOM 1574 C C . SER B 1 40 ? 0.257 22.125 -11.023 1 44.31 40 SER B C 1
ATOM 1576 O O . SER B 1 40 ? 0.756 23.047 -11.672 1 44.31 40 SER B O 1
ATOM 1578 N N . GLY B 1 41 ? -0.279 22.312 -9.891 1 42.41 41 GLY B N 1
ATOM 1579 C CA . GLY B 1 41 ? 0.076 23.562 -9.211 1 42.41 41 GLY B CA 1
ATOM 1580 C C . GLY B 1 41 ? 1.572 23.734 -9.047 1 42.41 41 GLY B C 1
ATOM 1581 O O . GLY B 1 41 ? 2.082 24.859 -9.141 1 42.41 41 GLY B O 1
ATOM 1582 N N . ASN B 1 42 ? 2.158 22.625 -8.805 1 41.25 42 ASN B N 1
ATOM 1583 C CA . ASN B 1 42 ? 3.613 22.703 -8.852 1 41.25 42 ASN B CA 1
ATOM 1584 C C . ASN B 1 42 ? 4.113 23 -10.266 1 41.25 42 ASN B C 1
ATOM 1586 O O . ASN B 1 42 ? 5.141 23.672 -10.438 1 41.25 42 ASN B O 1
ATOM 1590 N N . ALA B 1 43 ? 3.254 22.484 -11.133 1 41.69 43 ALA B N 1
ATOM 1591 C CA . ALA B 1 43 ? 3.623 22.812 -12.508 1 41.69 43 ALA B CA 1
ATOM 1592 C C . ALA B 1 43 ? 3.32 24.281 -12.812 1 41.69 43 ALA B C 1
ATOM 1594 O O . ALA B 1 43 ? 4.086 24.953 -13.516 1 41.69 43 ALA B O 1
ATOM 1595 N N . LYS B 1 44 ? 2.209 24.75 -12.555 1 43.66 44 LYS B N 1
ATOM 1596 C CA . LYS B 1 44 ? 1.851 26.109 -12.93 1 43.66 44 LYS B CA 1
ATOM 1597 C C . LYS B 1 44 ? 2.701 27.141 -12.18 1 43.66 44 LYS B C 1
ATOM 1599 O O . LYS B 1 44 ? 3.006 28.203 -12.703 1 43.66 44 LYS B O 1
ATOM 1604 N N . LYS B 1 45 ? 2.852 26.969 -10.977 1 43.22 45 LYS B N 1
ATOM 1605 C CA . LYS B 1 45 ? 3.744 27.969 -10.383 1 43.22 45 LYS B CA 1
ATOM 1606 C C . LYS B 1 45 ? 5.141 27.875 -10.992 1 43.22 45 LYS B C 1
ATOM 1608 O O . LYS B 1 45 ? 5.969 28.766 -10.789 1 43.22 45 LYS B O 1
ATOM 1613 N N . SER B 1 46 ? 5.328 26.719 -11.641 1 38.06 46 SER B N 1
ATOM 1614 C CA . SER B 1 46 ? 6.57 26.672 -12.398 1 38.06 46 SER B CA 1
ATOM 1615 C C . SER B 1 46 ? 6.5 27.578 -13.625 1 38.06 46 SER B C 1
ATOM 1617 O O . SER B 1 46 ? 7.52 28.125 -14.07 1 38.06 46 SER B O 1
ATOM 1619 N N . ASN B 1 47 ? 5.445 27.688 -14.297 1 37 47 ASN B N 1
ATOM 1620 C CA . ASN B 1 47 ? 5.516 28.516 -15.492 1 37 47 ASN B CA 1
ATOM 1621 C C . ASN B 1 47 ? 5.668 30 -15.133 1 37 47 ASN B C 1
ATOM 1623 O O . ASN B 1 47 ? 6 30.812 -15.992 1 37 47 ASN B O 1
ATOM 1627 N N . ALA B 1 48 ? 4.898 30.734 -14.414 1 38.12 48 ALA B N 1
ATOM 1628 C CA . ALA B 1 48 ? 5.113 32.188 -14.359 1 38.12 48 ALA B CA 1
ATOM 1629 C C . ALA B 1 48 ? 6.555 32.5 -13.977 1 38.12 48 ALA B C 1
ATOM 1631 O O . ALA B 1 48 ? 7.176 33.406 -14.57 1 38.12 48 ALA B O 1
ATOM 1632 N N . ASN B 1 49 ? 7.043 32.719 -12.742 1 36.03 49 ASN B N 1
ATOM 1633 C CA . ASN B 1 49 ? 8.492 32.875 -12.641 1 36.03 49 ASN B CA 1
ATOM 1634 C C . ASN B 1 49 ? 9.219 31.625 -13.086 1 36.03 49 ASN B C 1
ATOM 1636 O O . ASN B 1 49 ? 8.68 30.516 -12.977 1 36.03 49 ASN B O 1
ATOM 1640 N N . GLY B 1 50 ? 9.953 31.453 -14.18 1 37.16 50 GLY B N 1
ATOM 1641 C CA . GLY B 1 50 ? 10.883 30.484 -14.742 1 37.16 50 GLY B CA 1
ATOM 1642 C C . GLY B 1 50 ? 11.109 29.281 -13.844 1 37.16 50 GLY B C 1
ATOM 1643 O O . GLY B 1 50 ? 12.023 28.484 -14.078 1 37.16 50 GLY B O 1
ATOM 1644 N N . THR B 1 51 ? 10.992 29.422 -12.523 1 36.75 51 THR B N 1
ATOM 1645 C CA . THR B 1 51 ? 11.328 28.328 -11.625 1 36.75 51 THR B CA 1
ATOM 1646 C C . THR B 1 51 ? 10.406 27.125 -11.852 1 36.75 51 THR B C 1
ATOM 1648 O O . THR B 1 51 ? 9.219 27.188 -11.531 1 36.75 51 THR B O 1
ATOM 1651 N N . SER B 1 52 ? 10.125 26.609 -13.117 1 40.91 52 SER B N 1
ATOM 1652 C CA . SER B 1 52 ? 9.633 25.266 -13.43 1 40.91 52 SER B CA 1
ATOM 1653 C C . SER B 1 52 ? 9.578 24.406 -12.172 1 40.91 52 SER B C 1
ATOM 1655 O O . SER B 1 52 ? 10.578 24.266 -11.461 1 40.91 52 SER B O 1
ATOM 1657 N N . ASN B 1 53 ? 8.586 24.453 -11.383 1 45.22 53 ASN B N 1
ATOM 1658 C CA . ASN B 1 53 ? 8.352 23.828 -10.086 1 45.22 53 ASN B CA 1
ATOM 1659 C C . ASN B 1 53 ? 8.992 22.453 -10.008 1 45.22 53 ASN B C 1
ATOM 1661 O O . ASN B 1 53 ? 8.367 21.453 -10.375 1 45.22 53 ASN B O 1
ATOM 1665 N N . LEU B 1 54 ? 10.203 22.281 -10.5 1 54.88 54 LEU B N 1
ATOM 1666 C CA . LEU B 1 54 ? 11.172 21.203 -10.328 1 54.88 54 LEU B CA 1
ATOM 1667 C C . LEU B 1 54 ? 10.922 20.469 -9.023 1 54.88 54 LEU B C 1
ATOM 1669 O O . LEU B 1 54 ? 10.844 21.078 -7.953 1 54.88 54 LEU B O 1
ATOM 1673 N N . ILE B 1 55 ? 10.055 19.344 -9.227 1 69.25 55 ILE B N 1
ATOM 1674 C CA . ILE B 1 55 ? 10.031 18.484 -8.055 1 69.25 55 ILE B CA 1
ATOM 1675 C C . ILE B 1 55 ? 11.352 18.594 -7.297 1 69.25 55 ILE B C 1
ATOM 1677 O O . ILE B 1 55 ? 12.422 18.406 -7.879 1 69.25 55 ILE B O 1
ATOM 1681 N N . SER B 1 56 ? 11.227 19.281 -6.191 1 82.12 56 SER B N 1
ATOM 1682 C CA . SER B 1 56 ? 12.43 19.453 -5.391 1 82.12 56 SER B CA 1
ATOM 1683 C C . SER B 1 56 ? 13.242 18.172 -5.336 1 82.12 56 SER B C 1
ATOM 1685 O O . SER B 1 56 ? 12.727 17.094 -5.621 1 82.12 56 SER B O 1
ATOM 1687 N N . LYS B 1 57 ? 14.469 18.312 -5.211 1 86.19 57 LYS B N 1
ATOM 1688 C CA . LYS B 1 57 ? 15.352 17.156 -5.062 1 86.19 57 LYS B CA 1
ATOM 1689 C C . LYS B 1 57 ? 14.852 16.219 -3.971 1 86.19 57 LYS B C 1
ATOM 1691 O O . LYS B 1 57 ? 14.938 14.992 -4.109 1 86.19 57 LYS B O 1
ATOM 1696 N N . GLU B 1 58 ? 14.289 16.828 -2.93 1 87.56 58 GLU B N 1
ATOM 1697 C CA . GLU B 1 58 ? 13.797 16.047 -1.802 1 87.56 58 GLU B CA 1
ATOM 1698 C C . GLU B 1 58 ? 12.594 15.195 -2.205 1 87.56 58 GLU B C 1
ATOM 1700 O O . GLU B 1 58 ? 12.484 14.039 -1.808 1 87.56 58 GLU B O 1
ATOM 1705 N N . VAL B 1 59 ? 11.797 15.766 -3.016 1 88.06 59 VAL B N 1
ATOM 1706 C CA . VAL B 1 59 ? 10.602 15.047 -3.455 1 88.06 59 VAL B CA 1
ATOM 1707 C C . VAL B 1 59 ? 10.992 13.938 -4.43 1 88.06 59 VAL B C 1
ATOM 1709 O O . VAL B 1 59 ? 10.453 12.836 -4.367 1 88.06 59 VAL B O 1
ATOM 1712 N N . ARG B 1 60 ? 11.93 14.227 -5.242 1 87.56 60 ARG B N 1
ATOM 1713 C CA . ARG B 1 60 ? 12.414 13.211 -6.176 1 87.56 60 ARG B CA 1
ATOM 1714 C C . ARG B 1 60 ? 13.039 12.039 -5.43 1 87.56 60 ARG B C 1
ATOM 1716 O O . ARG B 1 60 ? 12.82 10.883 -5.793 1 87.56 60 ARG B O 1
ATOM 1723 N N . GLN B 1 61 ? 13.789 12.344 -4.438 1 88.75 61 GLN B N 1
ATOM 1724 C CA . GLN B 1 61 ? 14.414 11.305 -3.627 1 88.75 61 GLN B CA 1
ATOM 1725 C C . GLN B 1 61 ? 13.367 10.469 -2.898 1 88.75 61 GLN B C 1
ATOM 1727 O O . GLN B 1 61 ? 13.484 9.25 -2.824 1 88.75 61 GLN B O 1
ATOM 1732 N N . PHE B 1 62 ? 12.422 11.117 -2.447 1 90.31 62 PHE B N 1
ATOM 1733 C CA . PHE B 1 62 ? 11.328 10.406 -1.804 1 90.31 62 PHE B CA 1
ATOM 1734 C C . PHE B 1 62 ? 10.641 9.469 -2.787 1 90.31 62 PHE B C 1
ATOM 1736 O O . PHE B 1 62 ? 10.445 8.289 -2.494 1 90.31 62 PHE B O 1
ATOM 1743 N N . LEU B 1 63 ? 10.289 9.984 -3.91 1 88.38 63 LEU B N 1
ATOM 1744 C CA . LEU B 1 63 ? 9.578 9.188 -4.902 1 88.38 63 LEU B CA 1
ATOM 1745 C C . LEU B 1 63 ? 10.398 7.961 -5.301 1 88.38 63 LEU B C 1
ATOM 1747 O O . LEU B 1 63 ? 9.859 6.855 -5.402 1 88.38 63 LEU B O 1
ATOM 1751 N N . LYS B 1 64 ? 11.641 8.125 -5.484 1 88.12 64 LYS B N 1
ATOM 1752 C CA . LYS B 1 64 ? 12.523 7.031 -5.863 1 88.12 64 LYS B CA 1
ATOM 1753 C C . LYS B 1 64 ? 12.562 5.957 -4.781 1 88.12 64 LYS B C 1
ATOM 1755 O O . LYS B 1 64 ? 12.391 4.77 -5.07 1 88.12 64 LYS B O 1
ATOM 1760 N N . LEU B 1 65 ? 12.75 6.344 -3.574 1 89.44 65 LEU B N 1
ATOM 1761 C CA . LEU B 1 65 ? 12.836 5.422 -2.449 1 89.44 65 LEU B CA 1
ATOM 1762 C C . LEU B 1 65 ? 11.5 4.723 -2.213 1 89.44 65 LEU B C 1
ATOM 1764 O O . LEU B 1 65 ? 11.453 3.494 -2.09 1 89.44 65 LEU B O 1
ATOM 1768 N N . PHE B 1 66 ? 10.539 5.531 -2.193 1 90.5 66 PHE B N 1
ATOM 1769 C CA . PHE B 1 66 ? 9.195 5.043 -1.888 1 90.5 66 PHE B CA 1
ATOM 1770 C C . PHE B 1 66 ? 8.727 4.051 -2.945 1 90.5 66 PHE B C 1
ATOM 1772 O O . PHE B 1 66 ? 8.273 2.951 -2.615 1 90.5 66 PHE B O 1
ATOM 1779 N N . THR B 1 67 ? 8.898 4.395 -4.176 1 88.94 67 THR B N 1
ATOM 1780 C CA . THR B 1 67 ? 8.406 3.535 -5.246 1 88.94 67 THR B CA 1
ATOM 1781 C C . THR B 1 67 ? 9.211 2.236 -5.305 1 88.94 67 THR B C 1
ATOM 1783 O O . THR B 1 67 ? 8.648 1.164 -5.535 1 88.94 67 THR B O 1
ATOM 1786 N N . ARG B 1 68 ? 10.438 2.361 -5.125 1 86.94 68 ARG B N 1
ATOM 1787 C CA . ARG B 1 68 ? 11.266 1.159 -5.09 1 86.94 68 ARG B CA 1
ATOM 1788 C C . ARG B 1 68 ? 10.812 0.216 -3.979 1 86.94 68 ARG B C 1
ATOM 1790 O O . ARG B 1 68 ? 10.641 -0.983 -4.207 1 86.94 68 ARG B O 1
ATOM 1797 N N . GLU B 1 69 ? 10.625 0.781 -2.824 1 90.25 69 GLU B N 1
ATOM 1798 C CA . GLU B 1 69 ? 10.234 -0.022 -1.67 1 90.25 69 GLU B CA 1
ATOM 1799 C C . GLU B 1 69 ? 8.852 -0.631 -1.869 1 90.25 69 GLU B C 1
ATOM 1801 O O . GLU B 1 69 ? 8.617 -1.787 -1.512 1 90.25 69 GLU B O 1
ATOM 1806 N N . VAL B 1 70 ? 7.965 0.122 -2.436 1 91.25 70 VAL B N 1
ATOM 1807 C CA . VAL B 1 70 ? 6.602 -0.367 -2.621 1 91.25 70 VAL B CA 1
ATOM 1808 C C . VAL B 1 70 ? 6.598 -1.507 -3.637 1 91.25 70 VAL B C 1
ATOM 1810 O O . VAL B 1 70 ? 5.902 -2.508 -3.453 1 91.25 70 VAL B O 1
ATOM 1813 N N . CYS B 1 71 ? 7.352 -1.324 -4.711 1 88.81 71 CYS B N 1
ATOM 1814 C CA . CYS B 1 71 ? 7.422 -2.371 -5.723 1 88.81 71 CYS B CA 1
ATOM 1815 C C . CYS B 1 71 ? 7.992 -3.658 -5.137 1 88.81 71 CYS B C 1
ATOM 1817 O O . CYS B 1 71 ? 7.453 -4.742 -5.367 1 88.81 71 CYS B O 1
ATOM 1819 N N . MET B 1 72 ? 8.992 -3.508 -4.383 1 87.31 72 MET B N 1
ATOM 1820 C CA . MET B 1 72 ? 9.625 -4.672 -3.775 1 87.31 72 MET B CA 1
ATOM 1821 C C . MET B 1 72 ? 8.688 -5.355 -2.785 1 87.31 72 MET B C 1
ATOM 1823 O O . MET B 1 72 ? 8.547 -6.578 -2.797 1 87.31 72 MET B O 1
ATOM 1827 N N . THR B 1 73 ? 8.102 -4.59 -1.984 1 89.5 73 THR B N 1
ATOM 1828 C CA . THR B 1 73 ? 7.172 -5.113 -0.992 1 89.5 73 THR B CA 1
ATOM 1829 C C . THR B 1 73 ? 6 -5.812 -1.67 1 89.5 73 THR B C 1
ATOM 1831 O O . THR B 1 73 ? 5.578 -6.887 -1.237 1 89.5 73 THR B O 1
ATOM 1834 N N . PHE B 1 74 ? 5.477 -5.219 -2.695 1 91.38 74 PHE B N 1
ATOM 1835 C CA . PHE B 1 74 ? 4.355 -5.789 -3.432 1 91.38 74 PHE B CA 1
ATOM 1836 C C . PHE B 1 74 ? 4.723 -7.152 -4.004 1 91.38 74 PHE B C 1
ATOM 1838 O O . PHE B 1 74 ? 3.953 -8.109 -3.887 1 91.38 74 PHE B O 1
ATOM 1845 N N . MET B 1 75 ? 5.852 -7.211 -4.605 1 89.12 75 MET B N 1
ATOM 1846 C CA . MET B 1 75 ? 6.277 -8.461 -5.223 1 89.12 75 MET B CA 1
ATOM 1847 C C . MET B 1 75 ? 6.531 -9.531 -4.164 1 89.12 75 MET B C 1
ATOM 1849 O O . MET B 1 75 ? 6.156 -10.688 -4.34 1 89.12 75 MET B O 1
ATOM 1853 N N . ASP B 1 76 ? 7.121 -9.141 -3.084 1 87.31 76 ASP B N 1
ATOM 1854 C CA . ASP B 1 76 ? 7.387 -10.078 -1.994 1 87.31 76 ASP B CA 1
ATOM 1855 C C . ASP B 1 76 ? 6.086 -10.617 -1.406 1 87.31 76 ASP B C 1
ATOM 1857 O O . ASP B 1 76 ? 5.957 -11.82 -1.162 1 87.31 76 ASP B O 1
ATOM 1861 N N . GLU B 1 77 ? 5.242 -9.719 -1.202 1 90.5 77 GLU B N 1
ATOM 1862 C CA . GLU B 1 77 ? 3.941 -10.117 -0.667 1 90.5 77 GLU B CA 1
ATOM 1863 C C . GLU B 1 77 ? 3.186 -11 -1.652 1 90.5 77 GLU B C 1
ATOM 1865 O O . GLU B 1 77 ? 2.557 -11.984 -1.256 1 90.5 77 GLU B O 1
ATOM 1870 N N . GLY B 1 78 ? 3.193 -10.531 -2.9 1 91.25 78 GLY B N 1
ATOM 1871 C CA . GLY B 1 78 ? 2.553 -11.336 -3.928 1 91.25 78 GLY B CA 1
ATOM 1872 C C . GLY B 1 78 ? 3.096 -12.75 -4.004 1 91.25 78 GLY B C 1
ATOM 1873 O O . GLY B 1 78 ? 2.33 -13.719 -4.078 1 91.25 78 GLY B O 1
ATOM 1874 N N . PHE B 1 79 ? 4.359 -12.867 -3.93 1 90.25 79 PHE B N 1
ATOM 1875 C CA . PHE B 1 79 ? 5 -14.172 -3.98 1 90.25 79 PHE B CA 1
ATOM 1876 C C . PHE B 1 79 ? 4.594 -15.023 -2.781 1 90.25 79 PHE B C 1
ATOM 1878 O O . PHE B 1 79 ? 4.203 -16.188 -2.938 1 90.25 79 PHE B O 1
ATOM 1885 N N . ALA B 1 80 ? 4.723 -14.516 -1.654 1 89.56 80 ALA B N 1
ATOM 1886 C CA . ALA B 1 80 ? 4.402 -15.242 -0.429 1 89.56 80 ALA B CA 1
ATOM 1887 C C . ALA B 1 80 ? 2.943 -15.688 -0.42 1 89.56 80 ALA B C 1
ATOM 1889 O O . ALA B 1 80 ? 2.637 -16.828 -0.064 1 89.56 80 ALA B O 1
ATOM 1890 N N . ALA B 1 81 ? 2.123 -14.797 -0.775 1 91.94 81 ALA B N 1
ATOM 1891 C CA . ALA B 1 81 ? 0.695 -15.102 -0.773 1 91.94 81 ALA B CA 1
ATOM 1892 C C . ALA B 1 81 ? 0.364 -16.188 -1.796 1 91.94 81 ALA B C 1
ATOM 1894 O O . ALA B 1 81 ? -0.449 -17.062 -1.527 1 91.94 81 ALA B O 1
ATOM 1895 N N . CYS B 1 82 ? 0.921 -16.016 -2.959 1 93.81 82 CYS B N 1
ATOM 1896 C CA . CYS B 1 82 ? 0.704 -17.047 -3.98 1 93.81 82 CYS B CA 1
ATOM 1897 C C . CYS B 1 82 ? 1.246 -18.391 -3.529 1 93.81 82 CYS B C 1
ATOM 1899 O O . CYS B 1 82 ? 0.608 -19.422 -3.742 1 93.81 82 CYS B O 1
ATOM 1901 N N . ALA B 1 83 ? 2.387 -18.406 -2.924 1 91.19 83 ALA B N 1
ATOM 1902 C CA . ALA B 1 83 ? 2.971 -19.641 -2.412 1 91.19 83 ALA B CA 1
ATOM 1903 C C . ALA B 1 83 ? 2.061 -20.281 -1.374 1 91.19 83 ALA B C 1
ATOM 1905 O O . ALA B 1 83 ? 1.833 -21.5 -1.409 1 91.19 83 ALA B O 1
ATOM 1906 N N . MET B 1 84 ? 1.627 -19.516 -0.496 1 91.69 84 MET B N 1
ATOM 1907 C CA . MET B 1 84 ? 0.732 -20.031 0.541 1 91.69 84 MET B CA 1
ATOM 1908 C C . MET B 1 84 ? -0.547 -20.594 -0.071 1 91.69 84 MET B C 1
ATOM 1910 O O . MET B 1 84 ? -1.042 -21.625 0.364 1 91.69 84 MET B O 1
ATOM 1914 N N . ARG B 1 85 ? -1.021 -19.859 -1.008 1 94.06 85 ARG B N 1
ATOM 1915 C CA . ARG B 1 85 ? -2.244 -20.312 -1.661 1 94.06 85 ARG B CA 1
ATOM 1916 C C . ARG B 1 85 ? -2.018 -21.625 -2.4 1 94.06 85 ARG B C 1
ATOM 1918 O O . ARG B 1 85 ? -2.889 -22.5 -2.406 1 94.06 85 ARG B O 1
ATOM 1925 N N . ARG B 1 86 ? -0.947 -21.703 -3.057 1 92.19 86 ARG B N 1
ATOM 1926 C CA . ARG B 1 86 ? -0.578 -22.938 -3.748 1 92.19 86 ARG B CA 1
ATOM 1927 C C . ARG B 1 86 ? -0.501 -24.109 -2.775 1 92.19 86 ARG B C 1
ATOM 1929 O O . ARG B 1 86 ? -1.035 -25.188 -3.049 1 92.19 86 ARG B O 1
ATOM 1936 N N . GLU B 1 87 ? 0.106 -23.891 -1.671 1 90.25 87 GLU B N 1
ATOM 1937 C CA . GLU B 1 87 ? 0.251 -24.953 -0.668 1 90.25 87 GLU B CA 1
ATOM 1938 C C . GLU B 1 87 ? -1.102 -25.344 -0.085 1 90.25 87 GLU B C 1
ATOM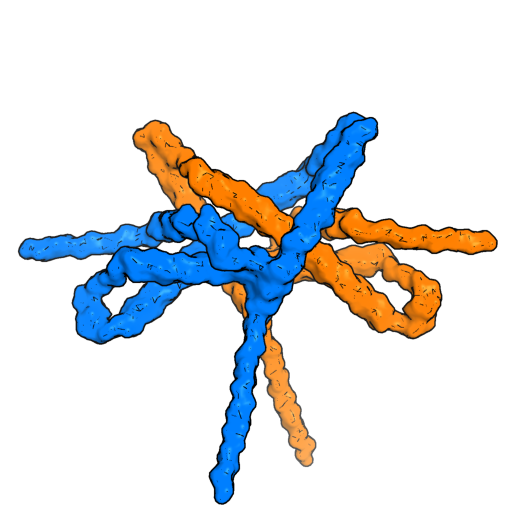 1940 O O . GLU B 1 87 ? -1.36 -26.531 0.146 1 90.25 87 GLU B O 1
ATOM 1945 N N . ARG B 1 88 ? -1.864 -24.422 0.135 1 92.56 88 ARG B N 1
ATOM 1946 C CA . ARG B 1 88 ? -3.205 -24.703 0.634 1 92.56 88 ARG B CA 1
ATOM 1947 C C . ARG B 1 88 ? -4 -25.531 -0.38 1 92.56 88 ARG B C 1
ATOM 1949 O O . ARG B 1 88 ? -4.723 -26.453 -0.009 1 92.56 88 ARG B O 1
ATOM 1956 N N . ALA B 1 89 ? -3.92 -25.156 -1.622 1 92.5 89 ALA B N 1
ATOM 1957 C CA . ALA B 1 89 ? -4.609 -25.875 -2.686 1 92.5 89 ALA B CA 1
ATOM 1958 C C . ALA B 1 89 ? -4.125 -27.328 -2.77 1 92.5 89 ALA B C 1
ATOM 1960 O O . ALA B 1 89 ? -4.918 -28.234 -3.006 1 92.5 89 ALA B O 1
ATOM 1961 N N . ARG B 1 90 ? -2.873 -27.516 -2.564 1 90.38 90 ARG B N 1
ATOM 1962 C CA . ARG B 1 90 ? -2.311 -28.875 -2.564 1 90.38 90 ARG B CA 1
ATOM 1963 C C . ARG B 1 90 ? -2.846 -29.688 -1.394 1 90.38 90 ARG B C 1
ATOM 1965 O O . ARG B 1 90 ? -3.182 -30.859 -1.551 1 90.38 90 ARG B O 1
ATOM 1972 N N . ALA B 1 91 ? -2.9 -29.062 -0.287 1 90.56 91 ALA B N 1
ATOM 1973 C CA . ALA B 1 91 ? -3.35 -29.734 0.93 1 90.56 91 ALA B CA 1
ATOM 1974 C C . ALA B 1 91 ? -4.824 -30.109 0.838 1 90.56 91 ALA B C 1
ATOM 1976 O O . ALA B 1 91 ? -5.289 -31.016 1.533 1 90.56 91 ALA B O 1
ATOM 1977 N N . GLU B 1 92 ? -5.516 -29.359 0.016 1 90.62 92 GLU B N 1
ATOM 1978 C CA . GLU B 1 92 ? -6.949 -29.594 -0.134 1 90.62 92 GLU B CA 1
ATOM 1979 C C . GLU B 1 92 ? -7.23 -30.703 -1.13 1 90.62 92 GLU B C 1
ATOM 1981 O O . GLU B 1 92 ? -8.367 -31.172 -1.247 1 90.62 92 GLU B O 1
ATOM 1986 N N . GLN B 1 93 ? -6.176 -31.188 -1.784 1 89.56 93 GLN B N 1
ATOM 1987 C CA . GLN B 1 93 ? -6.352 -32.281 -2.732 1 89.56 93 GLN B CA 1
ATOM 1988 C C . GLN B 1 93 ? -6.605 -33.594 -2.008 1 89.56 93 GLN B C 1
ATOM 1990 O O . GLN B 1 93 ? -6.215 -33.781 -0.85 1 89.56 93 GLN B O 1
ATOM 1995 N N . PRO B 1 94 ? -7.336 -34.531 -2.742 1 89.44 94 PRO B N 1
ATOM 1996 C CA . PRO B 1 94 ? -7.504 -35.844 -2.152 1 89.44 94 PRO B CA 1
ATOM 1997 C C . PRO B 1 94 ? -6.172 -36.5 -1.779 1 89.44 94 PRO B C 1
ATOM 1999 O O . PRO B 1 94 ? -5.156 -36.281 -2.441 1 89.44 94 PRO B O 1
ATOM 2002 N N . GLN B 1 95 ? -6.195 -37.344 -0.699 1 88.81 95 GLN B N 1
ATOM 2003 C CA . GLN B 1 95 ? -4.988 -37.938 -0.161 1 88.81 95 GLN B CA 1
ATOM 2004 C C . GLN B 1 95 ? -4.266 -38.781 -1.229 1 88.81 95 GLN B C 1
ATOM 2006 O O . GLN B 1 95 ? -3.033 -38.781 -1.275 1 88.81 95 GLN B O 1
ATOM 2011 N N . GLU B 1 96 ? -5.008 -39.375 -2.053 1 88.44 96 GLU B N 1
ATOM 2012 C CA . GLU B 1 96 ? -4.426 -40.188 -3.115 1 88.44 96 GLU B CA 1
ATOM 2013 C C . GLU B 1 96 ? -3.582 -39.344 -4.062 1 88.44 96 GLU B C 1
ATOM 2015 O O . GLU B 1 96 ? -2.5 -39.781 -4.484 1 88.44 96 GLU B O 1
ATOM 2020 N N . VAL B 1 97 ? -4.082 -38.219 -4.336 1 86.56 97 VAL B N 1
ATOM 2021 C CA . VAL B 1 97 ? -3.393 -37.312 -5.25 1 86.56 97 VAL B CA 1
ATOM 2022 C C . VAL B 1 97 ? -2.152 -36.75 -4.574 1 86.56 97 VAL B C 1
ATOM 2024 O O . VAL B 1 97 ? -1.09 -36.656 -5.191 1 86.56 97 VAL B O 1
ATOM 2027 N N . GLN B 1 98 ? -2.316 -36.438 -3.33 1 85.44 98 GLN B N 1
ATOM 2028 C CA . GLN B 1 98 ? -1.194 -35.906 -2.557 1 85.44 98 GLN B CA 1
ATOM 2029 C C . GLN B 1 98 ? -0.052 -36.906 -2.496 1 85.44 98 GLN B C 1
ATOM 2031 O O . GLN B 1 98 ? 1.114 -36.562 -2.658 1 85.44 98 GLN B O 1
ATOM 2036 N N . ALA B 1 99 ? -0.462 -38.156 -2.305 1 84.56 99 ALA B N 1
ATOM 2037 C CA . ALA B 1 99 ? 0.52 -39.219 -2.145 1 84.56 99 ALA B CA 1
ATOM 2038 C C . ALA B 1 99 ? 1.302 -39.438 -3.438 1 84.56 99 ALA B C 1
ATOM 2040 O O . ALA B 1 99 ? 2.492 -39.75 -3.4 1 84.56 99 ALA B O 1
ATOM 2041 N N . ARG B 1 100 ? 0.623 -39.25 -4.555 1 85.81 100 ARG B N 1
ATOM 2042 C CA . ARG B 1 100 ? 1.257 -39.438 -5.852 1 85.81 100 ARG B CA 1
ATOM 2043 C C . ARG B 1 100 ? 2.15 -38.281 -6.219 1 85.81 100 ARG B C 1
ATOM 2045 O O . ARG B 1 100 ? 2.982 -38.375 -7.121 1 85.81 100 ARG B O 1
ATOM 2052 N N . GLY B 1 101 ? 1.962 -37.125 -5.473 1 80.69 101 GLY B N 1
ATOM 2053 C CA . GLY B 1 101 ? 2.791 -35.938 -5.691 1 80.69 101 GLY B CA 1
ATOM 2054 C C . GLY B 1 101 ? 2.5 -35.25 -7.008 1 80.69 101 GLY B C 1
ATOM 2055 O O . GLY B 1 101 ? 3.408 -34.719 -7.645 1 80.69 101 GLY B O 1
ATOM 2056 N N . VAL B 1 102 ? 1.31 -35.438 -7.547 1 79.38 102 VAL B N 1
ATOM 2057 C CA . VAL B 1 102 ? 0.935 -34.812 -8.805 1 79.38 102 VAL B CA 1
ATOM 2058 C C . VAL B 1 102 ? 0.866 -33.312 -8.625 1 79.38 102 VAL B C 1
ATOM 2060 O O . VAL B 1 102 ? 0.194 -32.812 -7.719 1 79.38 102 VAL B O 1
ATOM 2063 N N . PRO B 1 103 ? 1.592 -32.656 -9.406 1 84.69 103 PRO B N 1
ATOM 2064 C CA . PRO B 1 103 ? 1.56 -31.203 -9.289 1 84.69 103 PRO B CA 1
ATOM 2065 C C . PRO B 1 103 ? 0.228 -30.609 -9.734 1 84.69 103 PRO B C 1
ATOM 2067 O O . PRO B 1 103 ? -0.482 -31.203 -10.539 1 84.69 103 PRO B O 1
ATOM 2070 N N . LEU B 1 104 ? -0.127 -29.469 -9.156 1 90.31 104 LEU B N 1
ATOM 2071 C CA . LEU B 1 104 ? -1.302 -28.734 -9.617 1 90.31 104 LEU B CA 1
ATOM 2072 C C . LEU B 1 104 ? -1.117 -28.266 -11.062 1 90.31 104 LEU B C 1
ATOM 2074 O O . LEU B 1 104 ? -0.039 -27.797 -11.43 1 90.31 104 LEU B O 1
ATOM 2078 N N . PRO B 1 105 ? -2.145 -28.516 -11.883 1 90.19 105 PRO B N 1
ATOM 2079 C CA . PRO B 1 105 ? -2.051 -28.047 -13.273 1 90.19 105 PRO B CA 1
ATOM 2080 C C . PRO B 1 105 ? -1.769 -26.547 -13.367 1 90.19 105 PRO B C 1
ATOM 2082 O O . PRO B 1 105 ? -2.178 -25.781 -12.492 1 90.19 105 PRO B O 1
ATOM 2085 N N . ALA B 1 106 ? -1.145 -26.141 -14.469 1 89.75 106 ALA B N 1
ATOM 2086 C CA . ALA B 1 106 ? -0.729 -24.766 -14.664 1 89.75 106 ALA B CA 1
ATOM 2087 C C . ALA B 1 106 ? -1.936 -23.828 -14.703 1 89.75 106 ALA B C 1
ATOM 2089 O O . ALA B 1 106 ? -1.886 -22.719 -14.164 1 89.75 106 ALA B O 1
ATOM 2090 N N . ASP B 1 107 ? -2.959 -24.297 -15.367 1 91.5 107 ASP B N 1
ATOM 2091 C CA . ASP B 1 107 ? -4.148 -23.453 -15.5 1 91.5 107 ASP B CA 1
ATOM 2092 C C . ASP B 1 107 ? -4.781 -23.188 -14.141 1 91.5 107 ASP B C 1
ATOM 2094 O O . ASP B 1 107 ? -5.285 -22.078 -13.898 1 91.5 107 ASP B O 1
ATOM 2098 N N . VAL B 1 108 ? -4.762 -24.172 -13.242 1 92.75 108 VAL B N 1
ATOM 2099 C CA . VAL B 1 108 ? -5.293 -24.016 -11.898 1 92.75 108 VAL B CA 1
ATOM 2100 C C . VAL B 1 108 ? -4.426 -23.031 -11.109 1 92.75 108 VAL B C 1
ATOM 2102 O O . VAL B 1 108 ? -4.941 -22.125 -10.461 1 92.75 108 VAL B O 1
ATOM 2105 N N . LEU B 1 109 ? -3.174 -23.172 -11.203 1 93.94 109 LEU B N 1
ATOM 2106 C CA . LEU B 1 109 ? -2.25 -22.297 -10.5 1 93.94 109 LEU B CA 1
ATOM 2107 C C . LEU B 1 109 ? -2.4 -20.859 -10.984 1 93.94 109 LEU B C 1
ATOM 2109 O O . LEU B 1 109 ? -2.404 -19.922 -10.18 1 93.94 109 LEU B O 1
ATOM 2113 N N . ASP B 1 110 ? -2.557 -20.688 -12.273 1 95.12 110 ASP B N 1
ATOM 2114 C CA . ASP B 1 110 ? -2.721 -19.344 -12.844 1 95.12 110 ASP B CA 1
ATOM 2115 C C . ASP B 1 110 ? -3.969 -18.672 -12.289 1 95.12 110 ASP B C 1
ATOM 2117 O O . ASP B 1 110 ? -3.945 -17.469 -11.977 1 95.12 110 ASP B O 1
ATOM 2121 N N . SER B 1 111 ? -4.992 -19.422 -12.211 1 96.06 111 SER B N 1
ATOM 2122 C CA . SER B 1 111 ? -6.234 -18.891 -11.664 1 96.06 111 SER B CA 1
ATOM 2123 C C . SER B 1 111 ? -6.062 -18.484 -10.203 1 96.06 111 SER B C 1
ATOM 2125 O O . SER B 1 111 ? -6.52 -17.422 -9.781 1 96.06 111 SER B O 1
ATOM 2127 N N . LEU B 1 112 ? -5.41 -19.328 -9.438 1 96.19 112 LEU B N 1
ATOM 2128 C CA . LEU B 1 112 ? -5.176 -19.047 -8.023 1 96.19 112 LEU B CA 1
ATOM 2129 C C . LEU B 1 112 ? -4.312 -17.797 -7.844 1 96.19 112 LEU B C 1
ATOM 2131 O O . LEU B 1 112 ? -4.633 -16.938 -7.035 1 96.19 112 LEU B O 1
ATOM 2135 N N . TYR B 1 113 ? -3.297 -17.734 -8.594 1 96.88 113 TYR B N 1
ATOM 2136 C CA . TYR B 1 113 ? -2.389 -16.594 -8.492 1 96.88 113 TYR B CA 1
ATOM 2137 C C . TYR B 1 113 ? -3.084 -15.312 -8.906 1 96.88 113 TYR B C 1
ATOM 2139 O O . TYR B 1 113 ? -2.891 -14.266 -8.281 1 96.88 113 TYR B O 1
ATOM 2147 N N . SER B 1 114 ? -3.863 -15.383 -9.938 1 97.56 114 SER B N 1
ATOM 2148 C CA . SER B 1 114 ? -4.613 -14.219 -10.391 1 97.56 114 SER B CA 1
ATOM 2149 C C . SER B 1 114 ? -5.535 -13.688 -9.297 1 97.56 114 SER B C 1
ATOM 2151 O O . SER B 1 114 ? -5.648 -12.477 -9.109 1 97.56 114 SER B O 1
ATOM 2153 N N . GLN B 1 115 ? -6.141 -14.555 -8.609 1 96.5 115 GLN B N 1
ATOM 2154 C CA . GLN B 1 115 ? -7.027 -14.172 -7.52 1 96.5 115 GLN B CA 1
ATOM 2155 C C . GLN B 1 115 ? -6.25 -13.484 -6.398 1 96.5 115 GLN B C 1
ATOM 2157 O O . GLN B 1 115 ? -6.688 -12.453 -5.875 1 96.5 115 GLN B O 1
ATOM 2162 N N . VAL B 1 116 ? -5.191 -14.055 -6.074 1 96.06 116 VAL B N 1
ATOM 2163 C CA . VAL B 1 116 ? -4.355 -13.523 -5.004 1 96.06 116 VAL B CA 1
ATOM 2164 C C . VAL B 1 116 ? -3.889 -12.109 -5.371 1 96.06 116 VAL B C 1
ATOM 2166 O O . VAL B 1 116 ? -4.012 -11.18 -4.57 1 96.06 116 VAL B O 1
ATOM 2169 N N . VAL B 1 117 ? -3.391 -12 -6.566 1 96.31 117 VAL B N 1
ATOM 2170 C CA . VAL B 1 117 ? -2.83 -10.727 -7.012 1 96.31 117 VAL B CA 1
ATOM 2171 C C . VAL B 1 117 ? -3.936 -9.68 -7.102 1 96.31 117 VAL B C 1
ATOM 2173 O O . VAL B 1 117 ? -3.738 -8.523 -6.707 1 96.31 117 VAL B O 1
ATOM 2176 N N . THR B 1 118 ? -5.078 -10.078 -7.613 1 96 118 THR B N 1
ATOM 2177 C CA . THR B 1 118 ? -6.215 -9.164 -7.684 1 96 118 THR B CA 1
ATOM 2178 C C . THR B 1 118 ? -6.59 -8.664 -6.293 1 96 118 THR B C 1
ATOM 2180 O O . THR B 1 118 ? -6.832 -7.465 -6.102 1 96 118 THR B O 1
ATOM 2183 N N . GLN B 1 119 ? -6.57 -9.523 -5.379 1 93.88 119 GLN B N 1
ATOM 2184 C CA . GLN B 1 119 ? -6.902 -9.164 -4.008 1 93.88 119 GLN B CA 1
ATOM 2185 C C . GLN B 1 119 ? -5.863 -8.211 -3.422 1 93.88 119 GLN B C 1
ATOM 2187 O O . GLN B 1 119 ? -6.211 -7.254 -2.725 1 93.88 119 GLN B O 1
ATOM 2192 N N . LEU B 1 120 ? -4.668 -8.5 -3.67 1 93.44 120 LEU B N 1
ATOM 2193 C CA . LEU B 1 120 ? -3.592 -7.66 -3.158 1 93.44 120 LEU B CA 1
ATOM 2194 C C . LEU B 1 120 ? -3.67 -6.258 -3.752 1 93.44 120 LEU B C 1
ATOM 2196 O O . LEU B 1 120 ? -3.521 -5.266 -3.035 1 93.44 120 LEU B O 1
ATOM 2200 N N . LEU B 1 121 ? -3.895 -6.164 -5.035 1 94.44 121 LEU B N 1
ATOM 2201 C CA . LEU B 1 121 ? -4.023 -4.871 -5.707 1 94.44 121 LEU B CA 1
ATOM 2202 C C . LEU B 1 121 ? -5.227 -4.102 -5.168 1 94.44 121 LEU B C 1
ATOM 2204 O O . LEU B 1 121 ? -5.18 -2.877 -5.047 1 94.44 121 LEU B O 1
ATOM 2208 N N . PHE B 1 122 ? -6.23 -4.77 -4.844 1 92.31 122 PHE B N 1
ATOM 2209 C CA . PHE B 1 122 ? -7.391 -4.129 -4.234 1 92.31 122 PHE B CA 1
ATOM 2210 C C . PHE B 1 122 ? -7.035 -3.566 -2.861 1 92.31 122 PHE B C 1
ATOM 2212 O O . PHE B 1 122 ? -7.387 -2.43 -2.543 1 92.31 122 PHE B O 1
ATOM 2219 N N . GLN B 1 123 ? -6.336 -4.305 -2.137 1 88.75 123 GLN B N 1
ATOM 2220 C CA . GLN B 1 123 ? -5.973 -3.912 -0.778 1 88.75 123 GLN B CA 1
ATOM 2221 C C . GLN B 1 123 ? -5.059 -2.691 -0.784 1 88.75 123 GLN B C 1
ATOM 2223 O O . GLN B 1 123 ? -5.141 -1.842 0.105 1 88.75 123 GLN B O 1
ATOM 2228 N N . ILE B 1 124 ? -4.211 -2.664 -1.763 1 89.38 124 ILE B N 1
ATOM 2229 C CA . ILE B 1 124 ? -3.178 -1.634 -1.77 1 89.38 124 ILE B CA 1
ATOM 2230 C C . ILE B 1 124 ? -3.695 -0.388 -2.484 1 89.38 124 ILE B C 1
ATOM 2232 O O . ILE B 1 124 ? -3.424 0.737 -2.061 1 89.38 124 ILE B O 1
ATOM 2236 N N . LEU B 1 125 ? -4.508 -0.619 -3.537 1 91 125 LEU B N 1
ATOM 2237 C CA . LEU B 1 125 ? -4.82 0.505 -4.414 1 91 125 LEU B CA 1
ATOM 2238 C C . LEU B 1 125 ? -6.328 0.705 -4.523 1 91 125 LEU B C 1
ATOM 2240 O O . LEU B 1 125 ? -6.785 1.71 -5.07 1 91 125 LEU B O 1
ATOM 2244 N N . GLY B 1 126 ? -7.117 -0.257 -4.035 1 90.12 126 GLY B N 1
ATOM 2245 C CA . GLY B 1 126 ? -8.555 -0.195 -4.227 1 90.12 126 GLY B CA 1
ATOM 2246 C C . GLY B 1 126 ? -8.984 -0.483 -5.652 1 90.12 126 GLY B C 1
ATOM 2247 O O . GLY B 1 126 ? -10.047 -0.042 -6.09 1 90.12 126 GLY B O 1
ATOM 2248 N N . TRP B 1 127 ? -8.102 -1.117 -6.449 1 92.31 127 TRP B N 1
ATOM 2249 C CA . TRP B 1 127 ? -8.406 -1.415 -7.844 1 92.31 127 TRP B CA 1
ATOM 2250 C C . TRP B 1 127 ? -9.523 -2.447 -7.949 1 92.31 127 TRP B C 1
ATOM 2252 O O . TRP B 1 127 ? -9.523 -3.445 -7.223 1 92.31 127 TRP B O 1
ATOM 2262 N N . THR B 1 128 ? -10.422 -2.174 -8.82 1 90.56 128 THR B N 1
ATOM 2263 C CA . THR B 1 128 ? -11.406 -3.182 -9.211 1 90.56 128 THR B CA 1
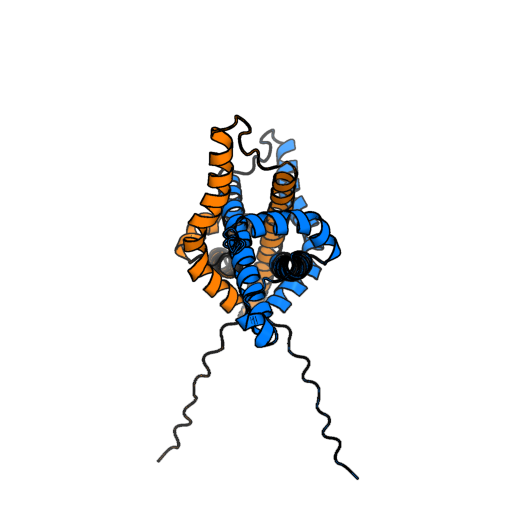ATOM 2264 C C . THR B 1 128 ? -10.758 -4.27 -10.055 1 90.56 128 THR B C 1
ATOM 2266 O O . THR B 1 128 ? -9.609 -4.129 -10.484 1 90.56 128 THR B O 1
ATOM 2269 N N . GLU B 1 129 ? -11.523 -5.312 -10.328 1 93.25 129 GLU B N 1
ATOM 2270 C CA . GLU B 1 129 ? -11.023 -6.391 -11.18 1 93.25 129 GLU B CA 1
ATOM 2271 C C . GLU B 1 129 ? -10.695 -5.875 -12.578 1 93.25 129 GLU B C 1
ATOM 2273 O O . GLU B 1 129 ? -9.703 -6.301 -13.18 1 93.25 129 GLU B O 1
ATOM 2278 N N . LYS B 1 130 ? -11.445 -4.945 -12.992 1 93 130 LYS B N 1
ATOM 2279 C CA . LYS B 1 130 ? -11.234 -4.379 -14.328 1 93 130 LYS B CA 1
ATOM 2280 C C . LYS B 1 130 ? -9.93 -3.59 -14.383 1 93 130 LYS B C 1
ATOM 2282 O O . LYS B 1 130 ? -9.172 -3.713 -15.352 1 93 130 LYS B O 1
ATOM 2287 N N . GLU B 1 131 ? -9.695 -2.873 -13.406 1 91.31 131 GLU B N 1
ATOM 2288 C CA . GLU B 1 131 ? -8.461 -2.096 -13.352 1 91.31 131 GLU B CA 1
ATOM 2289 C C . GLU B 1 131 ? -7.246 -3.004 -13.203 1 91.31 131 GLU B C 1
ATOM 2291 O O . GLU B 1 131 ? -6.219 -2.785 -13.852 1 91.31 131 GLU B O 1
ATOM 2296 N N . ALA B 1 132 ? -7.43 -4.02 -12.352 1 94.56 132 ALA B N 1
ATOM 2297 C CA . ALA B 1 132 ? -6.336 -4.953 -12.094 1 94.56 132 ALA B CA 1
ATOM 2298 C C . ALA B 1 132 ? -5.992 -5.75 -13.352 1 94.56 132 ALA B C 1
ATOM 2300 O O . ALA B 1 132 ? -4.84 -6.145 -13.547 1 94.56 132 ALA B O 1
ATOM 2301 N N . SER B 1 133 ? -6.969 -5.957 -14.18 1 95 133 SER B N 1
ATOM 2302 C CA . SER B 1 133 ? -6.793 -6.809 -15.352 1 95 133 SER B CA 1
ATOM 2303 C C . SER B 1 133 ? -5.727 -6.254 -16.281 1 95 133 SER B C 1
ATOM 2305 O O . SER B 1 133 ? -5.082 -7.008 -17.016 1 95 133 SER B O 1
ATOM 2307 N N . ARG B 1 134 ? -5.422 -4.98 -16.156 1 91.38 134 ARG B N 1
ATOM 2308 C CA . ARG B 1 134 ? -4.465 -4.312 -17.031 1 91.38 134 ARG B CA 1
ATOM 2309 C C . ARG B 1 134 ? -3.043 -4.773 -16.75 1 91.38 134 ARG B C 1
ATOM 2311 O O . ARG B 1 134 ? -2.168 -4.699 -17.609 1 91.38 134 ARG B O 1
ATOM 2318 N N . VAL B 1 135 ? -2.861 -5.285 -15.562 1 94.31 135 VAL B N 1
ATOM 2319 C CA . VAL B 1 135 ? -1.484 -5.586 -15.188 1 94.31 135 VAL B CA 1
ATOM 2320 C C . VAL B 1 135 ? -1.389 -7.027 -14.688 1 94.31 135 VAL B C 1
ATOM 2322 O O . VAL B 1 135 ? -0.291 -7.539 -14.453 1 94.31 135 VAL B O 1
ATOM 2325 N N . LEU B 1 136 ? -2.449 -7.676 -14.539 1 96.12 136 LEU B N 1
ATOM 2326 C CA . LEU B 1 136 ? -2.545 -8.945 -13.836 1 96.12 136 LEU B CA 1
ATOM 2327 C C . LEU B 1 136 ? -1.627 -9.992 -14.469 1 96.12 136 LEU B C 1
ATOM 2329 O O . LEU B 1 136 ? -0.83 -10.625 -13.773 1 96.12 136 LEU B O 1
ATOM 2333 N N . GLN B 1 137 ? -1.662 -10.117 -15.727 1 94.56 137 GLN B N 1
ATOM 2334 C CA . GLN B 1 137 ? -0.875 -11.133 -16.422 1 94.56 137 GLN B CA 1
ATOM 2335 C C . GLN B 1 137 ? 0.621 -10.883 -16.25 1 94.56 137 GLN B C 1
ATOM 2337 O O . GLN B 1 137 ? 1.392 -11.82 -16.031 1 94.56 137 GLN B O 1
ATOM 2342 N N . THR B 1 138 ? 0.952 -9.703 -16.359 1 93.38 138 THR B N 1
ATOM 2343 C CA . THR B 1 138 ? 2.355 -9.336 -16.203 1 93.38 138 THR B CA 1
ATOM 2344 C C . THR B 1 138 ? 2.854 -9.68 -14.797 1 93.38 138 THR B C 1
ATOM 2346 O O . THR B 1 138 ? 3.928 -10.258 -14.641 1 93.38 138 THR B O 1
ATOM 2349 N N . VAL B 1 139 ? 2.053 -9.344 -13.82 1 94.88 139 VAL B N 1
ATOM 2350 C CA . VAL B 1 139 ? 2.439 -9.57 -12.43 1 94.88 139 VAL B CA 1
ATOM 2351 C C . VAL B 1 139 ? 2.523 -11.07 -12.156 1 94.88 139 VAL B C 1
ATOM 2353 O O . VAL B 1 139 ? 3.508 -11.547 -11.586 1 94.88 139 VAL B O 1
ATOM 2356 N N . VAL B 1 140 ? 1.55 -11.773 -12.555 1 95.25 140 VAL B N 1
ATOM 2357 C CA . VAL B 1 140 ? 1.52 -13.211 -12.312 1 95.25 140 VAL B CA 1
ATOM 2358 C C . VAL B 1 140 ? 2.725 -13.867 -12.977 1 95.25 140 VAL B C 1
ATOM 2360 O O . VAL B 1 140 ? 3.359 -14.75 -12.391 1 95.25 140 VAL B O 1
ATOM 2363 N N . ARG B 1 141 ? 3.068 -13.438 -14.18 1 91.94 141 ARG B N 1
ATOM 2364 C CA . ARG B 1 141 ? 4.238 -13.969 -14.875 1 91.94 141 ARG B CA 1
ATOM 2365 C C . ARG B 1 141 ? 5.512 -13.719 -14.078 1 91.94 141 ARG B C 1
ATOM 2367 O O . ARG B 1 141 ? 6.359 -14.602 -13.953 1 91.94 141 ARG B O 1
ATOM 2374 N N . GLN B 1 142 ? 5.582 -12.578 -13.539 1 88.62 142 GLN B N 1
ATOM 2375 C CA . GLN B 1 142 ? 6.762 -12.234 -12.75 1 88.62 142 GLN B CA 1
ATOM 2376 C C . GLN B 1 142 ? 6.84 -13.078 -11.477 1 88.62 142 GLN B C 1
ATOM 2378 O O . GLN B 1 142 ? 7.922 -13.523 -11.086 1 88.62 142 GLN B O 1
ATOM 2383 N N . ILE B 1 143 ? 5.734 -13.258 -10.883 1 89.5 143 ILE B N 1
ATOM 2384 C CA . ILE B 1 143 ? 5.684 -14.047 -9.656 1 89.5 143 ILE B CA 1
ATOM 2385 C C . ILE B 1 143 ? 6.066 -15.492 -9.953 1 89.5 143 ILE B C 1
ATOM 2387 O O . ILE B 1 143 ? 6.84 -16.109 -9.219 1 89.5 143 ILE B O 1
ATOM 2391 N N . LYS B 1 144 ? 5.551 -16.016 -11 1 88.81 144 LYS B N 1
ATOM 2392 C CA . LYS B 1 144 ? 5.824 -17.391 -11.375 1 88.81 144 LYS B CA 1
ATOM 2393 C C . LYS B 1 144 ? 7.312 -17.609 -11.625 1 88.81 144 LYS B C 1
ATOM 2395 O O . LYS B 1 144 ? 7.844 -18.688 -11.359 1 88.81 144 LYS B O 1
ATOM 2400 N N . ARG B 1 145 ? 7.949 -16.594 -12.047 1 83.62 145 ARG B N 1
ATOM 2401 C CA . ARG B 1 145 ? 9.375 -16.688 -12.336 1 83.62 145 ARG B CA 1
ATOM 2402 C C . ARG B 1 145 ? 10.188 -16.859 -11.055 1 83.62 145 ARG B C 1
ATOM 2404 O O . ARG B 1 145 ? 11.336 -17.297 -11.094 1 83.62 145 ARG B O 1
ATOM 2411 N N . CYS B 1 146 ? 9.586 -16.5 -10.031 1 78.06 146 CYS B N 1
ATOM 2412 C CA . CYS B 1 146 ? 10.289 -16.547 -8.758 1 78.06 146 CYS B CA 1
ATOM 2413 C C . CYS B 1 146 ? 10.18 -17.938 -8.125 1 78.06 146 CYS B C 1
ATOM 2415 O O . CYS B 1 146 ? 10.922 -18.266 -7.195 1 78.06 146 CYS B O 1
ATOM 2417 N N . PHE B 1 147 ? 9.211 -18.703 -8.555 1 79.56 147 PHE B N 1
ATOM 2418 C CA . PHE B 1 147 ? 9.062 -20.062 -8.031 1 79.56 147 PHE B CA 1
ATOM 2419 C C . PHE B 1 147 ? 10.125 -20.984 -8.617 1 79.56 147 PHE B C 1
ATOM 2421 O O . PHE B 1 147 ? 10.453 -20.891 -9.805 1 79.56 147 PHE B O 1
ATOM 2428 N N . PRO B 1 148 ? 10.844 -21.75 -7.66 1 66.94 148 PRO B N 1
ATOM 2429 C CA . PRO B 1 148 ? 11.812 -22.734 -8.172 1 66.94 148 PRO B CA 1
ATOM 2430 C C . PRO B 1 148 ? 11.188 -23.688 -9.188 1 66.94 148 PRO B C 1
ATOM 2432 O O . PRO B 1 148 ? 9.984 -23.953 -9.148 1 66.94 148 PRO B O 1
ATOM 2435 N N . PRO B 1 149 ? 12 -24 -10.305 1 58.94 149 PRO B N 1
ATOM 2436 C CA . PRO B 1 149 ? 11.5 -24.984 -11.266 1 58.94 149 PRO B CA 1
ATOM 2437 C C . PRO B 1 149 ? 11.008 -26.266 -10.586 1 58.94 149 PRO B C 1
ATOM 2439 O O . PRO B 1 149 ? 11.539 -26.656 -9.547 1 58.94 149 PRO B O 1
ATOM 2442 N N . SER B 1 150 ? 9.711 -26.562 -10.688 1 51.91 150 SER B N 1
ATOM 2443 C CA . SER B 1 150 ? 9.25 -27.844 -10.164 1 51.91 150 SER B CA 1
ATOM 2444 C C . SER B 1 150 ? 10.266 -28.953 -10.445 1 51.91 150 SER B C 1
ATOM 2446 O O . SER B 1 150 ? 10.875 -28.984 -11.516 1 51.91 150 SER B O 1
ATOM 2448 N N . PRO B 1 151 ? 10.812 -29.547 -9.422 1 45.69 151 PRO B N 1
ATOM 2449 C CA . PRO B 1 151 ? 11.719 -30.672 -9.711 1 45.69 151 PRO B CA 1
ATOM 2450 C C . PRO B 1 151 ? 11.266 -31.5 -10.914 1 45.69 151 PRO B C 1
ATOM 2452 O O . PRO B 1 151 ? 10.07 -31.781 -11.062 1 45.69 151 PRO B O 1
ATOM 2455 N N . ASN B 1 152 ? 11.75 -31.281 -12.07 1 40.91 152 ASN B N 1
ATOM 2456 C CA . ASN B 1 152 ? 11.547 -32.281 -13.125 1 40.91 152 ASN B CA 1
ATOM 2457 C C . ASN B 1 152 ? 11.477 -33.688 -12.57 1 40.91 152 ASN B C 1
ATOM 2459 O O . ASN B 1 152 ? 12.461 -34.188 -12.031 1 40.91 152 ASN B O 1
ATOM 2463 N N . LEU B 1 153 ? 10.43 -34.125 -11.961 1 40.09 153 LEU B N 1
ATOM 2464 C CA . LEU B 1 153 ? 10.336 -35.594 -11.789 1 40.09 153 LEU B CA 1
ATOM 2465 C C . LEU B 1 153 ? 10.805 -36.312 -13.039 1 40.09 153 LEU B C 1
ATOM 2467 O O . LEU B 1 153 ? 10.344 -36.031 -14.148 1 40.09 153 LEU B O 1
ATOM 2471 N N . SER B 1 154 ? 12.109 -36.625 -13.094 1 36.88 154 SER B N 1
ATOM 2472 C CA . SER B 1 154 ? 12.602 -37.562 -14.102 1 36.88 154 SER B CA 1
ATOM 2473 C C . SER B 1 154 ? 11.531 -38.562 -14.523 1 36.88 154 SER B C 1
ATOM 2475 O O . SER B 1 154 ? 10.867 -39.156 -13.672 1 36.88 154 SER B O 1
ATOM 2477 N N . PRO B 1 155 ? 11.055 -38.438 -15.742 1 38.5 155 PRO B N 1
ATOM 2478 C CA . PRO B 1 155 ? 10.266 -39.594 -16.219 1 38.5 155 PRO B CA 1
ATOM 2479 C C . PRO B 1 155 ? 10.891 -40.938 -15.844 1 38.5 155 PRO B C 1
ATOM 2481 O O . PRO B 1 155 ? 12.094 -41.125 -16.047 1 38.5 155 PRO B O 1
ATOM 2484 N N . GLN B 1 156 ? 10.609 -41.5 -14.68 1 32.22 156 GLN B N 1
ATOM 2485 C CA . GLN B 1 156 ? 10.984 -42.938 -14.625 1 32.22 156 GLN B CA 1
ATOM 2486 C C . GLN B 1 156 ? 10.656 -43.625 -15.938 1 32.22 156 GLN B C 1
ATOM 2488 O O . GLN B 1 156 ? 9.492 -43.688 -16.344 1 32.22 156 GLN B O 1
ATOM 2493 N N . MET B 1 157 ? 11.656 -43.781 -16.844 1 29.92 157 MET B N 1
ATOM 2494 C CA . MET B 1 157 ? 11.602 -44.938 -17.75 1 29.92 157 MET B CA 1
ATOM 2495 C C . MET B 1 157 ? 11.578 -46.25 -16.969 1 29.92 157 MET B C 1
ATOM 2497 O O . MET B 1 157 ? 12.289 -46.375 -15.977 1 29.92 157 MET B O 1
#

Solvent-accessible surface area (backbone atoms only — not comparable to full-atom values): 17696 Å² total; per-residue (Å²): 131,84,80,74,74,76,72,69,72,71,66,75,72,68,50,51,42,47,47,51,12,49,50,30,46,69,42,42,73,62,35,52,56,52,54,44,38,53,55,40,49,36,41,51,63,4,60,73,61,78,58,55,47,60,72,45,70,66,52,50,52,40,53,52,54,51,42,52,51,49,53,50,40,50,52,46,49,47,39,52,52,36,50,52,49,51,52,51,56,51,70,68,43,57,68,69,50,53,73,69,61,65,73,80,54,66,72,59,50,51,52,52,37,49,51,49,47,45,50,50,44,18,48,76,58,20,42,48,72,73,62,38,59,76,42,44,66,60,51,48,53,55,44,56,68,68,51,75,78,71,76,74,72,69,76,81,125,131,84,80,73,74,74,72,69,72,70,68,75,72,69,50,51,42,47,46,52,12,49,50,31,44,70,43,44,75,62,38,51,55,53,53,43,37,52,54,39,48,34,40,51,61,3,61,74,60,81,58,54,45,60,72,45,70,64,52,49,51,40,52,53,53,51,44,52,51,48,53,50,40,50,51,43,48,47,40,52,52,37,52,51,50,51,51,50,56,52,69,69,43,56,68,70,48,51,73,69,62,64,72,79,54,66,71,58,51,50,53,54,36,49,51,48,47,45,51,50,44,18,47,75,58,22,42,50,72,74,64,38,58,77,42,43,65,59,51,49,51,57,45,57,68,69,51,74,76,70,77,73,72,69,77,81,124

Organism: Trypanosoma cruzi (strain CL Brener) (NCBI:txid353153)